Protein AF-A0A934HJM8-F1 (afdb_monomer)

Nearest PDB structures (foldseek):
  6byg-assembly1_A  TM=1.945E-01  e=1.025E-04  Xanthomonas citri pv. citri str. 306
  6byc-assembly1_A  TM=2.077E-01  e=4.624E-04  Xanthomonas citri pv. citri str. 306
  6byi-assembly1_A  TM=1.983E-01  e=4.624E-04  Xanthomonas citri pv. citri str. 306
  6byg-assembly1_B  TM=1.973E-01  e=1.010E-03  Xanthomonas citri pv. citri str. 306
  6bye-assembly1_B  TM=2.067E-01  e=1.579E-03  Xanthomonas citri pv. citri str. 306

Mean predicted aligned error: 6.82 Å

Structure (mmCIF, N/CA/C/O backbone):
data_AF-A0A934HJM8-F1
#
_entry.id   AF-A0A934HJM8-F1
#
loop_
_atom_site.group_PDB
_atom_site.id
_atom_site.type_symbol
_atom_site.label_atom_id
_atom_site.label_alt_id
_atom_site.label_comp_id
_atom_site.label_asym_id
_atom_site.label_entity_id
_atom_site.label_seq_id
_atom_site.pdbx_PDB_ins_code
_atom_site.Cartn_x
_atom_site.Cartn_y
_atom_site.Cartn_z
_atom_site.occupancy
_atom_site.B_iso_or_equiv
_atom_site.auth_seq_id
_atom_site.auth_comp_id
_atom_site.auth_asym_id
_atom_site.auth_atom_id
_atom_site.pdbx_PDB_model_num
ATOM 1 N N . ALA A 1 1 ? 8.184 0.302 -9.260 1.00 78.81 1 ALA A N 1
ATOM 2 C CA . ALA A 1 1 ? 9.213 -0.268 -8.363 1.00 78.81 1 ALA A CA 1
ATOM 3 C C . ALA A 1 1 ? 9.283 0.528 -7.061 1.00 78.81 1 ALA A C 1
ATOM 5 O O . ALA A 1 1 ? 8.906 1.694 -7.063 1.00 78.81 1 ALA A O 1
ATOM 6 N N . ILE A 1 2 ? 9.749 -0.084 -5.968 1.00 83.50 2 ILE A N 1
ATOM 7 C CA . ILE A 1 2 ? 10.024 0.593 -4.691 1.00 83.50 2 ILE A CA 1
ATOM 8 C C . ILE A 1 2 ? 11.526 0.497 -4.424 1.00 83.50 2 ILE A C 1
ATOM 10 O O . ILE A 1 2 ? 12.097 -0.587 -4.504 1.00 83.50 2 ILE A O 1
ATOM 14 N N . TYR A 1 3 ? 12.151 1.633 -4.125 1.00 87.38 3 TYR A N 1
ATOM 15 C CA . TYR A 1 3 ? 13.581 1.739 -3.848 1.00 87.38 3 TYR A CA 1
ATOM 16 C C . TYR A 1 3 ? 13.792 2.173 -2.400 1.00 87.38 3 TYR A C 1
ATOM 18 O O . TYR A 1 3 ? 13.214 3.167 -1.962 1.00 87.38 3 TYR A O 1
ATOM 26 N N . GLY A 1 4 ? 14.640 1.442 -1.681 1.00 85.06 4 GLY A N 1
ATOM 27 C CA . GLY A 1 4 ? 14.969 1.696 -0.281 1.00 85.06 4 GLY A CA 1
ATOM 28 C C . GLY A 1 4 ? 16.447 1.456 0.012 1.00 85.06 4 GLY A C 1
ATOM 29 O O . GLY A 1 4 ? 17.226 1.041 -0.851 1.00 85.06 4 GLY A O 1
ATOM 30 N N . LYS A 1 5 ? 16.845 1.755 1.242 1.00 86.31 5 LYS A N 1
ATOM 31 C CA . LYS A 1 5 ? 18.145 1.406 1.815 1.00 86.31 5 LYS A CA 1
ATOM 32 C C . LYS A 1 5 ? 18.157 -0.068 2.212 1.00 86.31 5 LYS A C 1
ATOM 34 O O . LYS A 1 5 ? 17.119 -0.696 2.354 1.00 86.31 5 LYS A O 1
ATOM 39 N N . LEU A 1 6 ? 19.349 -0.592 2.489 1.00 86.25 6 LEU A N 1
ATOM 40 C CA . LEU A 1 6 ? 19.520 -1.973 2.954 1.00 86.25 6 LEU A CA 1
ATOM 41 C C . LEU A 1 6 ? 18.760 -2.282 4.260 1.00 86.25 6 LEU A C 1
ATOM 43 O O . LEU A 1 6 ? 18.377 -3.421 4.484 1.00 86.25 6 LEU A O 1
ATOM 47 N N . ALA A 1 7 ? 18.565 -1.278 5.118 1.00 91.19 7 ALA A N 1
ATOM 48 C CA . ALA A 1 7 ? 17.829 -1.423 6.372 1.00 91.19 7 ALA A CA 1
ATOM 49 C C . ALA A 1 7 ? 16.302 -1.304 6.207 1.00 91.19 7 ALA A C 1
ATOM 51 O O . ALA A 1 7 ? 15.575 -1.535 7.170 1.00 91.19 7 ALA A O 1
ATOM 52 N N . ASP A 1 8 ? 15.819 -0.925 5.020 1.00 88.25 8 ASP A N 1
ATOM 53 C CA . ASP A 1 8 ? 14.394 -0.749 4.769 1.00 88.25 8 ASP A CA 1
ATOM 54 C C . ASP A 1 8 ? 13.776 -2.097 4.375 1.00 88.25 8 ASP A C 1
ATOM 56 O O . ASP A 1 8 ? 14.299 -2.811 3.518 1.00 88.25 8 ASP A O 1
ATOM 60 N N . ILE A 1 9 ? 12.635 -2.433 4.976 1.00 89.81 9 ILE A N 1
ATOM 61 C CA . ILE A 1 9 ? 11.859 -3.629 4.635 1.00 89.81 9 ILE A CA 1
ATOM 62 C C . ILE A 1 9 ? 10.570 -3.162 3.952 1.00 89.81 9 ILE A C 1
ATOM 64 O O . ILE A 1 9 ? 9.776 -2.464 4.589 1.00 89.81 9 ILE A O 1
ATOM 68 N N . PRO A 1 10 ? 10.334 -3.508 2.673 1.00 88.25 10 PRO A N 1
ATOM 69 C CA . PRO A 1 10 ? 9.105 -3.128 1.994 1.00 88.25 10 PRO A CA 1
ATOM 70 C C . PRO A 1 10 ? 7.932 -3.921 2.577 1.00 88.25 10 PRO A C 1
ATOM 72 O O . PRO A 1 10 ? 7.819 -5.129 2.377 1.00 88.25 10 PRO A O 1
ATOM 75 N N . LEU A 1 11 ? 7.054 -3.225 3.294 1.00 90.69 11 LEU A N 1
ATOM 76 C CA . LEU A 1 11 ? 5.835 -3.772 3.876 1.00 90.69 11 LEU A CA 1
ATOM 77 C C . LEU A 1 11 ? 4.632 -3.008 3.325 1.00 90.69 11 LEU A C 1
ATOM 79 O O . LEU A 1 11 ? 4.645 -1.780 3.259 1.00 90.69 11 LEU A O 1
ATOM 83 N N . PHE A 1 12 ? 3.587 -3.738 2.944 1.00 91.62 12 PHE A N 1
ATOM 84 C CA . PHE A 1 12 ? 2.381 -3.164 2.359 1.00 91.62 12 PHE A CA 1
ATOM 85 C C . PHE A 1 12 ? 1.161 -3.596 3.163 1.00 91.62 12 PHE A C 1
ATOM 87 O O . PHE A 1 12 ? 0.964 -4.785 3.418 1.00 91.62 12 PHE A O 1
ATOM 94 N N . ALA A 1 13 ? 0.323 -2.631 3.531 1.00 93.44 13 ALA A N 1
ATOM 95 C CA . ALA A 1 13 ? -0.995 -2.899 4.080 1.00 93.44 13 ALA A CA 1
ATOM 96 C C . ALA A 1 13 ? -2.001 -3.027 2.930 1.00 93.44 13 ALA A C 1
ATOM 98 O O . ALA A 1 13 ? -2.048 -2.181 2.035 1.00 93.44 13 ALA A O 1
ATOM 99 N N . LYS A 1 14 ? -2.815 -4.086 2.947 1.00 95.25 14 LYS A N 1
ATOM 100 C CA . LYS A 1 14 ? -3.944 -4.207 2.015 1.00 95.25 14 LYS A CA 1
ATOM 101 C C . LYS A 1 14 ? -4.975 -3.104 2.292 1.00 95.25 14 LYS A C 1
ATOM 103 O O . LYS A 1 14 ? -5.138 -2.693 3.441 1.00 95.25 14 LYS A O 1
ATOM 108 N N . ALA A 1 15 ? -5.724 -2.682 1.273 1.00 96.81 15 ALA A N 1
ATOM 109 C CA . ALA A 1 15 ? -6.926 -1.878 1.500 1.00 96.81 15 ALA A CA 1
ATOM 110 C C . ALA A 1 15 ? -7.857 -2.617 2.480 1.00 96.81 15 ALA A C 1
ATOM 112 O O . ALA A 1 15 ? -8.003 -3.840 2.394 1.00 96.81 15 ALA A O 1
ATOM 113 N N . GLY A 1 16 ? -8.428 -1.898 3.443 1.00 97.62 16 GLY A N 1
ATOM 114 C CA . GLY A 1 16 ? -9.207 -2.490 4.530 1.00 97.62 16 GLY A CA 1
ATOM 115 C C . GLY A 1 16 ? -8.392 -3.008 5.715 1.00 97.62 16 GLY A C 1
ATOM 116 O O . GLY A 1 16 ? -8.978 -3.418 6.709 1.00 97.62 16 GLY A O 1
ATOM 117 N N . ALA A 1 17 ? -7.057 -3.038 5.664 1.00 98.25 17 ALA A N 1
ATOM 118 C CA . ALA A 1 17 ? -6.268 -3.561 6.779 1.00 98.25 17 ALA A CA 1
ATOM 119 C C . ALA A 1 17 ? -6.595 -2.845 8.103 1.00 98.25 17 ALA A C 1
ATOM 121 O O . ALA A 1 17 ? -6.741 -1.626 8.151 1.00 98.25 17 ALA A O 1
ATOM 122 N N . ILE A 1 18 ? -6.678 -3.631 9.175 1.00 98.62 18 ILE A N 1
ATOM 123 C CA . ILE A 1 18 ? -6.751 -3.150 10.553 1.00 98.62 18 ILE A CA 1
ATOM 124 C C . ILE A 1 18 ? -5.543 -3.752 11.264 1.00 98.62 18 ILE A C 1
ATOM 126 O O . ILE A 1 18 ? -5.369 -4.971 11.240 1.00 98.62 18 ILE A O 1
ATOM 130 N N . VAL A 1 19 ? -4.696 -2.905 11.840 1.00 98.38 19 VAL A N 1
ATOM 131 C CA . VAL A 1 19 ? -3.448 -3.295 12.501 1.00 98.38 19 VAL A CA 1
ATOM 132 C C . VAL A 1 19 ? -3.419 -2.669 13.895 1.00 98.38 19 VAL A C 1
ATOM 134 O O . VAL A 1 19 ? -3.103 -1.485 14.024 1.00 98.38 19 VAL A O 1
ATOM 137 N N . PRO A 1 20 ? -3.773 -3.436 14.938 1.00 97.56 20 PRO A N 1
ATOM 138 C CA . PRO A 1 20 ? -3.600 -3.016 16.322 1.00 97.56 20 PRO A CA 1
ATOM 139 C C . PRO A 1 20 ? -2.125 -3.061 16.712 1.00 97.56 20 PRO A C 1
ATOM 141 O O . PRO A 1 20 ? -1.445 -4.055 16.460 1.00 97.56 20 PRO A O 1
ATOM 144 N N . LEU A 1 21 ? -1.644 -2.003 17.351 1.00 96.31 21 LEU A N 1
ATOM 145 C CA . LEU A 1 21 ? -0.312 -1.905 17.931 1.00 96.31 21 LEU A CA 1
ATOM 146 C C . LEU A 1 21 ? -0.436 -1.475 19.395 1.00 96.31 21 LEU A C 1
ATOM 148 O O . LEU A 1 21 ? -1.325 -0.705 19.748 1.00 96.31 21 LEU A O 1
ATOM 152 N N . GLY A 1 22 ? 0.461 -1.975 20.240 1.00 91.38 22 GLY A N 1
ATOM 153 C CA . GLY A 1 22 ? 0.648 -1.474 21.601 1.00 91.38 22 GLY A CA 1
ATOM 154 C C . GLY A 1 22 ? 1.861 -0.543 21.688 1.00 91.38 22 GLY A C 1
ATOM 155 O O . GLY A 1 22 ? 2.675 -0.495 20.755 1.00 91.38 22 GLY A O 1
ATOM 156 N N . PRO A 1 23 ? 2.033 0.171 22.812 1.00 85.88 23 PRO A N 1
ATOM 157 C CA . PRO A 1 23 ? 3.238 0.941 23.066 1.00 85.88 23 PRO A CA 1
ATOM 158 C C . PRO A 1 23 ? 4.468 0.031 23.060 1.00 85.88 23 PRO A C 1
ATOM 160 O O . PRO A 1 23 ? 4.414 -1.160 23.377 1.00 85.88 23 PRO A O 1
ATOM 163 N N . LYS A 1 24 ? 5.623 0.605 22.722 1.00 82.06 24 LYS A N 1
ATOM 164 C CA . LYS A 1 24 ? 6.885 -0.131 22.773 1.00 82.06 24 LYS A CA 1
ATOM 165 C C . LYS A 1 24 ? 7.226 -0.462 24.226 1.00 82.06 24 LYS A C 1
ATOM 167 O O . LYS A 1 24 ? 7.649 0.412 24.979 1.00 82.06 24 LYS A O 1
ATOM 172 N N . VAL A 1 25 ? 7.100 -1.731 24.590 1.00 81.00 25 VAL A N 1
ATOM 173 C CA . VAL A 1 25 ? 7.509 -2.235 25.903 1.00 81.00 25 VAL A CA 1
ATOM 174 C C . VAL A 1 25 ? 8.984 -2.641 25.911 1.00 81.00 25 VAL A C 1
ATOM 176 O O . VAL A 1 25 ? 9.588 -2.931 24.872 1.00 81.00 25 VAL A O 1
ATOM 179 N N . GLY A 1 26 ? 9.588 -2.616 27.100 1.00 77.00 26 GLY A N 1
ATOM 180 C CA . GLY A 1 26 ? 10.920 -3.173 27.327 1.0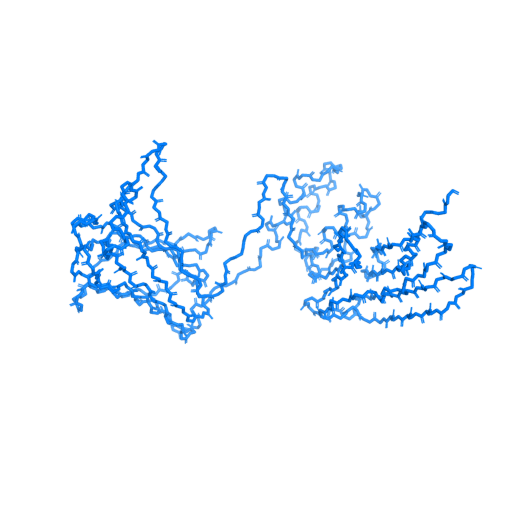0 77.00 26 GLY A CA 1
ATOM 181 C C . GLY A 1 26 ? 10.940 -4.700 27.198 1.00 77.00 26 GLY A C 1
ATOM 182 O O . GLY A 1 26 ? 9.920 -5.345 26.961 1.00 77.00 26 GLY A O 1
ATOM 183 N N . TRP A 1 27 ? 12.122 -5.293 27.368 1.00 75.00 27 TRP A N 1
ATOM 184 C CA . TRP A 1 27 ? 12.267 -6.749 27.333 1.00 75.00 27 TRP A CA 1
ATOM 185 C C . TRP A 1 27 ? 11.444 -7.417 28.447 1.00 75.00 27 TRP A C 1
ATOM 187 O O . TRP A 1 27 ? 11.519 -6.989 29.597 1.00 75.00 27 TRP A O 1
ATOM 197 N N . GLY A 1 28 ? 10.678 -8.458 28.101 1.00 68.38 28 GLY A N 1
ATOM 198 C CA . GLY A 1 28 ? 9.859 -9.226 29.049 1.00 68.38 28 GLY A CA 1
ATOM 199 C C . GLY A 1 28 ? 8.477 -8.639 29.363 1.00 68.38 28 GLY A C 1
ATOM 200 O O . GLY A 1 28 ? 7.794 -9.163 30.233 1.00 68.38 28 GLY A O 1
ATOM 201 N N . GLY A 1 29 ? 8.046 -7.571 28.682 1.00 78.38 29 GLY A N 1
ATOM 202 C CA . GLY A 1 29 ? 6.676 -7.072 28.812 1.00 78.38 29 GLY A CA 1
ATOM 203 C C . GLY A 1 29 ? 5.677 -8.002 28.121 1.00 78.38 29 GLY A C 1
ATOM 204 O O . GLY A 1 29 ? 5.586 -7.981 26.898 1.00 78.38 29 GLY A O 1
ATOM 205 N N . VAL A 1 30 ? 4.951 -8.799 28.904 1.00 81.06 30 VAL A N 1
ATOM 206 C CA . VAL A 1 30 ? 3.883 -9.710 28.436 1.00 81.06 30 VAL A CA 1
ATOM 207 C C . VAL A 1 30 ? 2.478 -9.218 28.787 1.00 81.06 30 VAL A C 1
ATOM 209 O O . VAL A 1 30 ? 1.495 -9.764 28.304 1.00 81.06 30 VAL A O 1
ATOM 212 N N . ASN A 1 31 ? 2.378 -8.161 29.598 1.00 89.38 31 ASN A N 1
ATOM 213 C CA . ASN A 1 31 ? 1.096 -7.591 29.996 1.00 89.38 31 ASN A CA 1
ATOM 214 C C . ASN A 1 31 ? 0.346 -7.018 28.791 1.00 89.38 31 ASN A C 1
ATOM 216 O O . ASN A 1 31 ? 0.928 -6.311 27.961 1.00 89.38 31 ASN A O 1
ATOM 220 N N . ASN A 1 32 ? -0.968 -7.236 28.771 1.00 93.88 32 ASN A N 1
ATOM 221 C CA . ASN A 1 32 ? -1.844 -6.598 27.800 1.00 93.88 32 ASN A CA 1
ATOM 222 C C . ASN A 1 32 ? -1.819 -5.069 27.980 1.00 93.88 32 ASN A C 1
ATOM 224 O O . ASN A 1 32 ? -1.859 -4.579 29.113 1.00 93.88 32 ASN A O 1
ATOM 228 N N . PRO A 1 33 ? -1.744 -4.296 26.886 1.00 93.50 33 PRO A N 1
ATOM 229 C CA . PRO A 1 33 ? -1.506 -2.865 26.968 1.00 93.50 33 PRO A CA 1
ATOM 230 C C . PRO A 1 33 ? -2.756 -2.093 27.415 1.00 93.50 33 PRO A C 1
ATOM 232 O O . PRO A 1 33 ? -3.885 -2.407 27.023 1.00 93.50 33 PRO A O 1
ATOM 235 N N . GLU A 1 34 ? -2.529 -1.049 28.216 1.00 94.69 34 GLU A N 1
ATOM 236 C CA . GLU A 1 34 ? -3.546 -0.057 28.606 1.00 94.69 34 GLU A CA 1
ATOM 237 C C . GLU A 1 34 ? -3.868 0.910 27.458 1.00 94.69 34 GLU A C 1
ATOM 239 O O . GLU A 1 34 ? -4.972 1.439 27.381 1.00 94.69 34 GLU A O 1
ATOM 244 N N . GLU A 1 35 ? -2.921 1.101 26.538 1.00 95.69 35 GLU A N 1
ATOM 245 C CA . GLU A 1 35 ? -3.045 1.977 25.375 1.00 95.69 35 GLU A CA 1
ATOM 246 C C . GLU A 1 35 ? -2.950 1.159 24.081 1.00 95.69 35 GLU A C 1
ATOM 248 O O . GLU A 1 35 ? -2.032 0.355 23.905 1.00 95.69 35 GLU A O 1
ATOM 253 N N . LEU A 1 36 ? -3.882 1.370 23.152 1.00 97.00 36 LEU A N 1
ATOM 254 C CA . LEU A 1 36 ? -3.917 0.678 21.863 1.00 97.00 36 LEU A CA 1
ATOM 255 C C . LEU A 1 36 ? -3.971 1.671 20.702 1.00 97.00 36 LEU A C 1
ATOM 257 O O . LEU A 1 36 ? -4.831 2.547 20.639 1.00 97.00 36 LEU A O 1
ATOM 261 N N . HIS A 1 37 ? -3.064 1.493 19.744 1.00 97.81 37 HIS A N 1
ATOM 262 C CA . HIS A 1 37 ? -2.966 2.271 18.511 1.00 97.81 37 HIS A CA 1
ATOM 263 C C . HIS A 1 37 ? -3.505 1.430 17.359 1.00 97.81 37 HIS A C 1
ATOM 265 O O . HIS A 1 37 ? -2.857 0.494 16.893 1.00 97.81 37 HIS A O 1
ATOM 271 N N . ILE A 1 38 ? -4.712 1.735 16.897 1.00 98.44 38 ILE A N 1
ATOM 272 C CA . ILE A 1 38 ? -5.382 0.977 15.842 1.00 98.44 38 ILE A CA 1
ATOM 273 C C . ILE A 1 38 ? -5.179 1.685 14.507 1.00 98.44 38 ILE A C 1
ATOM 275 O O . ILE A 1 38 ? -5.810 2.702 14.217 1.00 98.44 38 ILE A O 1
ATOM 279 N N . HIS A 1 39 ? -4.307 1.131 13.667 1.00 98.56 39 HIS A N 1
ATOM 280 C CA . HIS A 1 39 ? -4.120 1.605 12.300 1.00 98.56 39 HIS A CA 1
ATOM 281 C C . HIS A 1 39 ? -5.178 0.996 11.386 1.00 98.56 39 HIS A C 1
ATOM 283 O O . HIS A 1 39 ? -5.326 -0.222 11.305 1.00 98.56 39 HIS A O 1
ATOM 289 N N . VAL A 1 40 ? -5.903 1.854 10.684 1.00 98.38 40 VAL A N 1
ATOM 290 C CA . VAL A 1 40 ? -7.077 1.514 9.886 1.00 98.38 40 VAL A CA 1
ATOM 291 C C . VAL A 1 40 ? -6.857 2.042 8.469 1.00 98.38 40 VAL A C 1
ATOM 293 O O . VAL A 1 40 ? -6.657 3.238 8.276 1.00 98.38 40 VAL A O 1
ATOM 296 N N . PHE A 1 41 ? -6.848 1.164 7.467 1.00 97.88 41 PHE A N 1
ATOM 297 C CA . PHE A 1 41 ? -6.558 1.524 6.076 1.00 97.88 41 PHE A CA 1
ATOM 298 C C . PHE A 1 41 ? -7.843 1.530 5.242 1.00 97.88 41 PHE A C 1
ATOM 300 O O . PHE A 1 41 ? -8.494 0.497 5.065 1.00 97.88 41 PHE A O 1
ATOM 307 N N . ALA A 1 42 ? -8.202 2.692 4.693 1.00 96.56 42 ALA A N 1
ATOM 308 C CA . ALA A 1 42 ? -9.410 2.862 3.891 1.00 96.56 42 ALA A CA 1
ATOM 309 C C . ALA A 1 42 ? -9.420 2.009 2.602 1.00 96.56 42 ALA A C 1
ATOM 311 O O . ALA A 1 42 ? -8.386 1.538 2.122 1.00 96.56 42 ALA A O 1
ATOM 312 N N . GLY A 1 43 ? -10.606 1.844 2.005 1.00 96.44 43 GLY A N 1
ATOM 313 C CA . GLY A 1 43 ? -10.766 1.328 0.639 1.00 96.44 43 GLY A CA 1
ATOM 314 C C . GLY A 1 43 ? -11.388 -0.063 0.490 1.00 96.44 43 GLY A C 1
ATOM 315 O O . GLY A 1 43 ? -11.699 -0.440 -0.637 1.00 96.44 43 GLY A O 1
ATOM 316 N N . ALA A 1 44 ? -11.587 -0.816 1.574 1.00 98.06 44 ALA A N 1
ATOM 317 C CA . ALA A 1 44 ? -12.299 -2.097 1.551 1.00 98.06 44 ALA A CA 1
ATOM 318 C C . ALA A 1 44 ? -12.822 -2.478 2.943 1.00 98.06 44 ALA A C 1
ATOM 320 O O . ALA A 1 44 ? -12.337 -1.964 3.952 1.00 98.06 44 ALA A O 1
ATOM 321 N N . ASP A 1 45 ? -13.771 -3.406 2.990 1.00 98.69 45 ASP A N 1
ATOM 322 C CA . ASP A 1 45 ? -14.247 -4.003 4.238 1.00 98.69 45 ASP A CA 1
ATOM 323 C C . ASP A 1 45 ? -13.210 -4.978 4.797 1.00 98.69 45 ASP A C 1
ATOM 325 O O . ASP A 1 45 ? -12.490 -5.650 4.049 1.00 98.69 45 ASP A O 1
ATOM 329 N N . ASN A 1 46 ? -13.137 -5.083 6.122 1.00 98.44 46 ASN A N 1
ATOM 330 C CA . ASN A 1 46 ? -12.298 -6.075 6.784 1.00 98.44 46 ASN A CA 1
ATOM 331 C C . ASN A 1 46 ? -12.679 -6.219 8.258 1.00 98.44 46 ASN A C 1
ATOM 333 O O . ASN A 1 46 ? -13.208 -5.299 8.881 1.00 98.44 46 ASN A O 1
ATOM 337 N N . THR A 1 47 ? -12.305 -7.349 8.842 1.00 98.56 47 THR A N 1
ATOM 338 C CA . THR A 1 47 ? -12.411 -7.600 10.279 1.00 98.56 47 THR A CA 1
ATOM 339 C C . THR A 1 47 ? -11.070 -8.070 10.824 1.00 98.56 47 THR A C 1
ATOM 341 O O . THR A 1 47 ? -10.317 -8.754 10.129 1.00 98.56 47 THR A O 1
ATOM 344 N N . PHE A 1 48 ? -10.779 -7.732 12.074 1.00 98.69 48 PHE A N 1
ATOM 345 C CA . PHE A 1 48 ? -9.621 -8.206 12.821 1.00 98.69 48 PHE A CA 1
ATOM 346 C C . PHE A 1 48 ? -10.062 -8.580 14.235 1.00 98.69 48 PHE A C 1
ATOM 348 O O . PHE A 1 48 ? -10.704 -7.779 14.905 1.00 98.69 48 PHE A O 1
ATOM 355 N N . THR A 1 49 ? -9.699 -9.770 14.706 1.00 98.62 49 THR A N 1
ATOM 356 C CA . THR A 1 49 ? -9.950 -10.177 16.094 1.00 98.62 49 THR A CA 1
ATOM 357 C C . THR A 1 49 ? -8.659 -10.035 16.881 1.00 98.62 49 THR A C 1
ATOM 359 O O . THR A 1 49 ? -7.719 -10.799 16.666 1.00 98.62 49 THR A O 1
ATOM 362 N N . LEU A 1 50 ? -8.610 -9.053 17.780 1.00 98.19 50 LEU A N 1
ATOM 363 C CA . LEU A 1 50 ? -7.547 -8.941 18.769 1.00 98.19 50 LEU A CA 1
ATOM 364 C C . LEU A 1 50 ? -7.747 -10.042 19.804 1.00 98.19 50 LEU A C 1
ATOM 366 O O . LEU A 1 50 ? -8.812 -10.131 20.409 1.00 98.19 50 LEU A O 1
ATOM 370 N N . TYR A 1 51 ? -6.734 -10.884 19.950 1.00 97.69 51 TYR A N 1
ATOM 371 C CA . TYR A 1 51 ? -6.692 -11.993 20.887 1.00 97.69 51 TYR A CA 1
ATOM 372 C C . TYR A 1 51 ? -5.672 -11.673 21.973 1.00 97.69 51 TYR A C 1
ATOM 374 O O . TYR A 1 51 ? -4.560 -11.252 21.652 1.00 97.69 51 TYR A O 1
ATOM 382 N N . GLU A 1 52 ? -6.052 -11.877 23.228 1.00 97.06 52 GLU A N 1
ATOM 383 C CA . GLU A 1 52 ? -5.263 -11.486 24.393 1.00 97.06 52 GLU A CA 1
ATOM 384 C C . GLU A 1 52 ? -5.344 -12.584 25.457 1.00 97.06 52 GLU A C 1
ATOM 386 O O . GLU A 1 52 ? -6.435 -13.042 25.795 1.00 97.06 52 GLU A O 1
ATOM 391 N N . ASP A 1 53 ? -4.203 -13.017 25.984 1.00 96.38 53 ASP A N 1
ATOM 392 C CA . ASP A 1 53 ? -4.101 -13.953 27.106 1.00 96.38 53 ASP A CA 1
ATOM 393 C C . ASP A 1 53 ? -3.117 -13.413 28.157 1.00 96.38 53 ASP A C 1
ATOM 395 O O . ASP A 1 53 ? -2.816 -12.218 28.161 1.00 96.38 53 ASP A O 1
ATOM 399 N N . ASP A 1 54 ? -2.670 -14.244 29.098 1.00 94.38 54 ASP A N 1
ATOM 400 C CA . ASP A 1 54 ? -1.702 -13.825 30.120 1.00 94.38 54 ASP A CA 1
ATOM 401 C C . ASP A 1 54 ? -0.251 -13.751 29.607 1.00 94.38 54 ASP A C 1
ATOM 403 O O . ASP A 1 54 ? 0.622 -13.269 30.327 1.00 94.38 54 ASP A O 1
ATOM 407 N N . GLY A 1 55 ? 0.022 -14.226 28.386 1.00 91.69 55 GLY A N 1
ATOM 408 C CA . GLY A 1 55 ? 1.348 -14.242 27.772 1.00 91.69 55 GLY A CA 1
ATOM 409 C C . GLY A 1 55 ? 2.385 -15.152 28.447 1.00 91.69 55 GLY A C 1
ATOM 410 O O . GLY A 1 55 ? 3.530 -15.193 27.988 1.00 91.69 55 GLY A O 1
ATOM 411 N N . GLU A 1 56 ? 2.025 -15.890 29.502 1.00 91.06 56 GLU A N 1
ATOM 412 C CA . GLU A 1 56 ? 2.962 -16.667 30.330 1.00 91.06 56 GLU A CA 1
ATOM 413 C C . GLU A 1 56 ? 2.580 -18.143 30.462 1.00 91.06 56 GLU A C 1
ATOM 415 O O . GLU A 1 56 ? 3.448 -19.022 30.426 1.00 91.06 56 GLU A O 1
ATOM 420 N N . SER A 1 57 ? 1.294 -18.439 30.649 1.00 93.38 57 SER A N 1
ATOM 421 C CA . SER A 1 57 ? 0.822 -19.776 30.991 1.00 93.38 57 SER A CA 1
ATOM 422 C C . SER A 1 57 ? 0.344 -20.563 29.764 1.00 93.38 57 SER A C 1
ATOM 424 O O . SER A 1 57 ? 0.487 -20.165 28.609 1.00 93.38 57 SER A O 1
ATOM 426 N N . THR A 1 58 ? -0.227 -21.746 30.014 1.00 95.38 58 THR A N 1
ATOM 427 C CA . THR A 1 58 ? -0.928 -22.528 28.980 1.00 95.38 58 THR A CA 1
ATOM 428 C C . THR A 1 58 ? -2.446 -22.507 29.135 1.00 95.38 58 THR A C 1
ATOM 430 O O . THR A 1 58 ? -3.129 -23.242 28.424 1.00 95.38 58 THR A O 1
ATOM 433 N N . HIS A 1 59 ? -2.987 -21.664 30.023 1.00 96.06 59 HIS A N 1
ATOM 434 C CA . HIS A 1 59 ? -4.423 -21.611 30.315 1.00 96.06 59 HIS A CA 1
ATOM 435 C C . HIS A 1 59 ? -5.275 -21.190 29.113 1.00 96.06 59 HIS A C 1
ATOM 437 O O . HIS A 1 59 ? -6.462 -21.515 29.051 1.00 96.06 59 HIS A O 1
ATOM 443 N N . TYR A 1 60 ? -4.670 -20.547 28.111 1.00 94.50 60 TYR A N 1
ATOM 444 C CA . TYR A 1 60 ? -5.323 -20.275 26.834 1.00 94.50 60 TYR A CA 1
ATOM 445 C C . TYR A 1 60 ? -5.907 -21.539 26.177 1.00 94.50 60 TYR A C 1
ATOM 447 O O . TYR A 1 60 ? -6.922 -21.474 25.483 1.00 94.50 60 TYR A O 1
ATOM 455 N N . ARG A 1 61 ? -5.304 -22.712 26.424 1.00 94.62 61 ARG A N 1
ATOM 456 C CA . ARG A 1 61 ? -5.793 -24.011 25.929 1.00 94.62 61 ARG A CA 1
ATOM 457 C C . ARG A 1 61 ? -7.108 -24.431 26.573 1.00 94.62 61 ARG A C 1
ATOM 459 O O . ARG A 1 61 ? -7.880 -25.148 25.944 1.00 94.62 61 ARG A O 1
ATOM 466 N N . ASP A 1 62 ? -7.359 -23.944 27.780 1.00 95.38 62 ASP A N 1
ATOM 467 C CA . ASP A 1 62 ? -8.570 -24.189 28.558 1.00 95.38 62 ASP A CA 1
ATOM 468 C C . ASP A 1 62 ? -9.598 -23.055 28.390 1.00 95.38 62 ASP A C 1
ATOM 470 O O . ASP A 1 62 ? -10.605 -23.012 29.096 1.00 95.38 62 ASP A O 1
ATOM 474 N N . GLY A 1 63 ? -9.367 -22.136 27.444 1.00 94.19 63 GLY A N 1
ATOM 475 C CA . GLY A 1 63 ? -10.282 -21.042 27.126 1.00 94.19 63 GLY A CA 1
ATOM 476 C C . GLY A 1 63 ? -10.060 -19.753 27.918 1.00 94.19 63 GLY A C 1
ATOM 477 O O . GLY A 1 63 ? -10.892 -18.854 27.820 1.00 94.19 63 GLY A O 1
ATOM 478 N N . GLN A 1 64 ? -8.969 -19.634 28.686 1.00 96.88 64 GLN A N 1
ATOM 479 C CA . GLN A 1 64 ? -8.618 -18.383 29.370 1.00 96.88 64 GLN A CA 1
ATOM 480 C C . GLN A 1 64 ? -7.931 -17.425 28.397 1.00 96.88 64 GLN A C 1
ATOM 482 O O . GLN A 1 64 ? -6.707 -17.362 28.307 1.00 96.88 64 GLN A O 1
ATOM 487 N N . TYR A 1 65 ? -8.751 -16.721 27.629 1.00 97.44 65 TYR A N 1
ATOM 488 C CA . TYR A 1 65 ? -8.343 -15.637 26.748 1.00 97.44 65 TYR A CA 1
ATOM 489 C C . TYR A 1 65 ? -9.490 -14.643 26.582 1.00 97.44 65 TYR A C 1
ATOM 491 O O . TYR A 1 65 ? -10.657 -14.946 26.845 1.00 97.44 65 TYR A O 1
ATOM 499 N N . CYS A 1 66 ? -9.152 -13.457 26.102 1.00 97.94 66 CYS A N 1
ATOM 500 C CA . CYS A 1 66 ? -10.071 -12.395 25.755 1.00 97.94 66 CYS A CA 1
ATOM 501 C C . CYS A 1 66 ? -9.983 -12.104 24.253 1.00 97.94 66 CYS A C 1
ATOM 503 O O . CYS A 1 66 ? -8.913 -12.171 23.644 1.00 97.94 66 CYS A O 1
ATOM 505 N N . GLN A 1 67 ? -11.120 -11.788 23.641 1.00 98.44 67 GLN A N 1
ATOM 506 C CA . GLN A 1 67 ? -11.204 -11.390 22.244 1.00 98.44 67 GLN A CA 1
ATOM 507 C C . GLN A 1 67 ? -11.975 -10.087 22.086 1.00 98.44 67 GLN A C 1
ATOM 509 O O . GLN A 1 67 ? -13.100 -9.954 22.572 1.00 98.44 67 GLN A O 1
ATOM 514 N N . THR A 1 68 ? -11.400 -9.166 21.317 1.00 98.50 68 THR A N 1
ATOM 515 C CA . THR A 1 68 ? -12.044 -7.922 20.884 1.00 98.50 68 THR A CA 1
ATOM 516 C C . THR A 1 68 ? -12.090 -7.890 19.360 1.00 98.50 68 THR A C 1
ATOM 518 O O . THR A 1 68 ? -11.055 -7.960 18.697 1.00 98.50 68 THR A O 1
ATOM 521 N N . VAL A 1 69 ? -13.286 -7.795 18.776 1.00 98.81 69 VAL A N 1
ATOM 522 C CA . VAL A 1 69 ? -13.447 -7.733 17.315 1.00 98.81 69 VAL A CA 1
ATOM 523 C C . VAL A 1 69 ? -13.441 -6.281 16.853 1.00 98.81 69 VAL A C 1
ATOM 525 O O . VAL A 1 69 ? -14.304 -5.492 17.237 1.00 98.81 69 VAL A O 1
ATOM 528 N N . PHE A 1 70 ? -12.501 -5.955 15.975 1.00 98.81 70 PHE A N 1
ATOM 529 C CA . PHE A 1 70 ? -12.485 -4.731 15.192 1.00 98.81 70 PHE A CA 1
ATOM 530 C C . PHE A 1 70 ? -13.054 -4.996 13.802 1.00 98.81 70 PHE A C 1
ATOM 532 O O . PHE A 1 70 ? -12.701 -5.981 13.151 1.00 98.81 70 PHE A O 1
ATOM 539 N N . ALA A 1 71 ? -13.910 -4.106 13.318 1.00 98.81 71 ALA A N 1
ATOM 540 C CA . ALA A 1 71 ? -14.464 -4.195 11.974 1.00 98.81 71 ALA A CA 1
ATOM 541 C C . ALA A 1 71 ? -14.424 -2.834 11.291 1.00 98.81 71 ALA A C 1
ATOM 543 O O . ALA A 1 71 ? -14.668 -1.812 11.929 1.00 98.81 71 ALA A O 1
ATOM 544 N N . GLN A 1 72 ? -14.133 -2.843 9.994 1.00 98.44 72 GLN A N 1
ATOM 545 C CA . GLN A 1 72 ? -14.259 -1.702 9.104 1.00 98.44 72 GLN A CA 1
ATOM 546 C C . GLN A 1 72 ? -15.247 -2.046 7.989 1.00 98.44 72 GLN A C 1
ATOM 548 O O . GLN A 1 72 ? -15.105 -3.086 7.346 1.00 98.44 72 GLN A O 1
ATOM 553 N N . THR A 1 73 ? -16.167 -1.124 7.713 1.00 98.69 73 THR A N 1
ATOM 554 C CA . THR A 1 73 ? -16.987 -1.102 6.496 1.00 98.69 73 THR A CA 1
ATOM 555 C C . THR A 1 73 ? -16.666 0.152 5.685 1.00 98.69 73 THR A C 1
ATOM 557 O O . THR A 1 73 ? -16.615 1.261 6.225 1.00 98.69 73 THR A O 1
ATOM 560 N N . TRP A 1 74 ? -16.439 -0.013 4.386 1.00 98.31 74 TRP A N 1
ATOM 561 C CA . TRP A 1 74 ? -16.075 1.039 3.448 1.00 98.31 74 TRP A CA 1
ATOM 562 C C . TRP A 1 74 ? -17.169 1.257 2.400 1.00 98.31 74 TRP A C 1
ATOM 564 O O . TRP A 1 74 ? -17.477 0.384 1.596 1.00 98.31 74 TRP A O 1
ATOM 574 N N . LEU A 1 75 ? -17.705 2.477 2.353 1.00 98.00 75 LEU A N 1
ATOM 575 C CA . LEU A 1 75 ? -18.811 2.863 1.467 1.00 98.00 75 LEU A CA 1
ATOM 576 C C . LEU A 1 75 ? -18.401 3.935 0.437 1.00 98.00 75 LEU A C 1
ATOM 578 O O . LEU A 1 75 ? -19.250 4.555 -0.198 1.00 98.00 75 LEU A O 1
ATOM 582 N N . GLY A 1 76 ? -17.100 4.195 0.274 1.00 96.94 76 GLY A N 1
ATOM 583 C CA . GLY A 1 76 ? -16.574 5.228 -0.626 1.00 96.94 76 GLY A CA 1
ATOM 584 C C . GLY A 1 76 ? -16.499 6.603 0.033 1.00 96.94 76 GLY A C 1
ATOM 585 O O . GLY A 1 76 ? -15.415 7.086 0.327 1.00 96.94 76 GLY A O 1
ATOM 586 N N . ASN A 1 77 ? -17.634 7.242 0.319 1.00 97.94 77 ASN A N 1
ATOM 587 C CA . ASN A 1 77 ? -17.669 8.545 1.010 1.00 97.94 77 ASN A CA 1
ATOM 588 C C . ASN A 1 77 ? -17.768 8.436 2.542 1.00 97.94 77 ASN A C 1
ATOM 590 O O . ASN A 1 77 ? -17.877 9.447 3.239 1.00 97.94 77 ASN A O 1
ATOM 594 N N . ARG A 1 78 ? -17.769 7.208 3.062 1.00 98.44 78 ARG A N 1
ATOM 595 C CA . ARG A 1 78 ? -17.996 6.900 4.470 1.00 98.44 78 ARG A CA 1
ATOM 596 C C . ARG A 1 78 ? -17.222 5.650 4.869 1.00 98.44 78 ARG A C 1
ATOM 598 O O . ARG A 1 78 ? -17.223 4.658 4.142 1.00 98.44 78 ARG A O 1
ATOM 605 N N . LEU A 1 79 ? -16.586 5.720 6.030 1.00 98.69 79 LEU A N 1
ATOM 606 C CA . LEU A 1 79 ? -15.905 4.626 6.703 1.00 98.69 79 LEU A CA 1
ATOM 607 C C . LEU A 1 79 ? -16.555 4.448 8.070 1.00 98.69 79 LEU A C 1
ATOM 609 O O . LEU A 1 79 ? -16.642 5.396 8.852 1.00 98.69 79 LEU A O 1
ATOM 613 N N . GLU A 1 80 ? -17.015 3.238 8.350 1.00 98.75 80 GLU A N 1
ATOM 614 C CA . GLU A 1 80 ? -17.497 2.847 9.670 1.00 98.75 80 GLU A CA 1
ATOM 615 C C . GLU A 1 80 ? -16.480 1.906 10.297 1.00 98.75 80 GLU A C 1
ATOM 617 O O . GLU A 1 80 ? -16.163 0.870 9.719 1.00 98.75 80 GLU A O 1
ATOM 622 N N . PHE A 1 81 ? -15.978 2.260 11.472 1.00 98.81 81 PHE A N 1
ATOM 623 C CA . PHE A 1 81 ? -15.137 1.403 12.288 1.00 98.81 81 PHE A CA 1
ATOM 624 C C . PHE A 1 81 ? -15.860 1.068 13.589 1.00 98.81 81 PHE A C 1
ATOM 626 O O . PHE A 1 81 ? -16.447 1.943 14.229 1.00 98.81 81 PHE A O 1
ATOM 633 N N . THR A 1 82 ? -15.782 -0.186 14.018 1.00 98.81 82 THR A N 1
ATOM 634 C CA . THR A 1 82 ? -16.311 -0.613 15.314 1.00 98.81 82 THR A CA 1
ATOM 635 C C . THR A 1 82 ? -15.288 -1.421 16.085 1.00 98.81 82 THR A C 1
ATOM 637 O O . THR A 1 82 ? -14.649 -2.296 15.504 1.00 98.81 82 THR A O 1
ATOM 640 N N . ALA A 1 83 ? -15.220 -1.198 17.396 1.00 98.62 83 ALA A N 1
ATOM 641 C CA . ALA A 1 83 ? -14.670 -2.161 18.342 1.00 98.62 83 ALA A CA 1
ATOM 642 C C . ALA A 1 83 ? -15.828 -2.758 19.140 1.00 98.62 83 ALA A C 1
ATOM 644 O O . ALA A 1 83 ? -16.543 -2.031 19.831 1.00 98.62 83 ALA A O 1
ATOM 645 N N . ALA A 1 84 ? -16.058 -4.060 19.008 1.00 98.56 84 ALA A N 1
ATOM 646 C CA . ALA A 1 84 ? -17.063 -4.753 19.804 1.00 98.56 84 ALA A CA 1
ATOM 647 C C . ALA A 1 84 ? -16.642 -4.796 21.286 1.00 98.56 84 ALA A C 1
ATOM 649 O O . ALA A 1 84 ? -15.442 -4.773 21.563 1.00 98.56 84 ALA A O 1
ATOM 650 N N . PRO A 1 85 ? -17.594 -4.901 22.233 1.00 98.19 85 PRO A N 1
ATOM 651 C CA . PRO A 1 85 ? -17.264 -5.239 23.611 1.00 98.19 85 PRO A CA 1
ATOM 652 C C . PRO A 1 85 ? -16.383 -6.498 23.674 1.00 98.19 85 PRO A C 1
ATOM 654 O O . PRO A 1 85 ? -16.675 -7.459 22.950 1.00 98.19 85 PRO A O 1
ATOM 657 N N . PRO A 1 86 ? -15.337 -6.515 24.516 1.00 97.75 86 PRO A N 1
ATOM 658 C CA . PRO A 1 86 ? -14.524 -7.704 24.725 1.00 97.75 86 PRO A CA 1
ATOM 659 C C . PRO A 1 86 ? -15.362 -8.910 25.174 1.00 97.75 86 PRO A C 1
ATOM 661 O O . PRO A 1 86 ? -16.364 -8.776 25.879 1.00 97.75 86 PRO A O 1
ATOM 664 N N . THR A 1 87 ? -14.946 -10.105 24.765 1.00 98.12 87 THR A N 1
ATOM 665 C CA . THR A 1 87 ? -15.593 -11.383 25.103 1.00 98.12 87 THR A CA 1
ATOM 666 C C . THR A 1 87 ? -14.559 -12.392 25.596 1.00 98.12 87 THR A C 1
ATOM 668 O O . THR A 1 87 ? -13.393 -12.299 25.224 1.00 98.12 87 THR A O 1
ATOM 671 N N . GLY A 1 88 ? -14.971 -13.363 26.415 1.00 97.19 88 GLY A N 1
ATOM 672 C CA . GLY A 1 88 ? -14.053 -14.300 27.075 1.00 97.19 88 GLY A CA 1
ATOM 673 C C . GLY A 1 88 ? -13.693 -13.846 28.490 1.00 97.19 88 GLY A C 1
ATOM 674 O O . GLY A 1 88 ? -14.530 -13.253 29.175 1.00 97.19 88 GLY A O 1
ATOM 675 N N . ASP A 1 89 ? -12.474 -14.140 28.942 1.00 96.88 89 ASP A N 1
ATOM 676 C CA . ASP A 1 89 ? -12.010 -13.765 30.280 1.00 96.88 89 ASP A CA 1
ATOM 677 C C . ASP A 1 89 ? -11.457 -12.334 30.305 1.00 96.88 89 ASP A C 1
ATOM 679 O O . ASP A 1 89 ? -10.283 -12.071 30.040 1.00 96.88 89 ASP A O 1
ATOM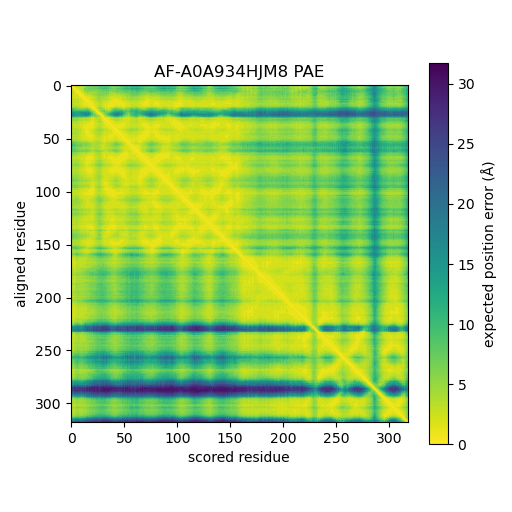 683 N N . THR A 1 90 ? -12.324 -11.382 30.641 1.00 96.19 90 THR A N 1
ATOM 684 C CA . THR A 1 90 ? -11.974 -9.959 30.680 1.00 96.19 90 THR A CA 1
ATOM 685 C C . THR A 1 90 ? -11.058 -9.572 31.843 1.00 96.19 90 THR A C 1
ATOM 687 O O . THR A 1 90 ? -10.614 -8.431 31.882 1.00 96.19 90 THR A O 1
ATOM 690 N N . HIS A 1 91 ? -10.753 -10.470 32.790 1.00 95.19 91 HIS A N 1
ATOM 691 C CA . HIS A 1 91 ? -9.767 -10.180 33.843 1.00 95.19 91 HIS A CA 1
ATOM 692 C C . HIS A 1 91 ? -8.331 -10.143 33.307 1.00 95.19 91 HIS A C 1
ATOM 694 O O . HIS A 1 91 ? -7.446 -9.616 33.976 1.00 95.19 91 HIS A O 1
ATOM 700 N N . LEU A 1 92 ? -8.105 -10.685 32.106 1.00 95.06 92 LEU A N 1
ATOM 701 C CA . LEU A 1 92 ? -6.804 -10.695 31.435 1.00 95.06 92 LEU A CA 1
ATOM 702 C C . LEU A 1 92 ? -6.447 -9.335 30.821 1.00 95.06 92 LEU A C 1
ATOM 704 O O . LEU A 1 92 ? -5.288 -9.095 30.489 1.00 95.06 92 LEU A O 1
ATOM 708 N N . ILE A 1 93 ? -7.425 -8.441 30.659 1.00 96.25 93 ILE A N 1
ATOM 709 C CA . ILE A 1 93 ? -7.243 -7.133 30.026 1.00 96.25 93 ILE A CA 1
ATOM 710 C C . ILE A 1 93 ? -7.387 -5.995 31.047 1.00 96.25 93 ILE A C 1
ATOM 712 O O . ILE A 1 93 ? -8.076 -6.162 32.057 1.00 96.25 93 ILE A O 1
ATOM 716 N N . PRO A 1 94 ? -6.777 -4.820 30.805 1.00 96.12 94 PRO A N 1
ATOM 717 C CA . PRO A 1 94 ? -6.983 -3.648 31.648 1.00 96.12 94 PRO A CA 1
ATOM 718 C C . PRO A 1 94 ? -8.464 -3.278 31.783 1.00 96.12 94 PRO A C 1
ATOM 720 O O . PRO A 1 94 ? -9.239 -3.387 30.832 1.00 96.12 94 PRO A O 1
ATOM 723 N N . ALA A 1 95 ? -8.851 -2.808 32.973 1.00 96.12 95 ALA A N 1
ATOM 724 C CA . ALA A 1 95 ? -10.237 -2.448 33.281 1.00 96.12 95 ALA A CA 1
ATOM 725 C C . ALA A 1 95 ? -10.773 -1.304 32.397 1.00 96.12 95 ALA A C 1
ATOM 727 O O . ALA A 1 95 ? -11.973 -1.247 32.112 1.00 96.12 95 ALA A O 1
ATOM 728 N N . GLU A 1 96 ? -9.875 -0.418 31.968 1.00 96.25 96 GLU A N 1
ATOM 729 C CA . GLU A 1 96 ? -10.109 0.686 31.045 1.00 96.25 96 GLU A CA 1
ATOM 730 C C . GLU A 1 96 ? -8.917 0.780 30.084 1.00 96.25 96 GLU A C 1
ATOM 732 O O . GLU A 1 96 ? -7.777 0.530 30.483 1.00 96.25 96 GLU A O 1
ATOM 737 N N . ARG A 1 97 ? -9.190 1.102 28.819 1.00 95.25 97 ARG A N 1
ATOM 738 C CA . ARG A 1 97 ? -8.187 1.282 27.770 1.00 95.25 97 ARG A CA 1
ATOM 739 C C . ARG A 1 97 ? -8.320 2.617 27.072 1.00 95.25 97 ARG A C 1
ATOM 741 O O . ARG A 1 97 ? -9.421 2.967 26.641 1.00 95.25 97 ARG A O 1
ATOM 748 N N . ASP A 1 98 ? -7.175 3.242 26.831 1.00 97.00 98 ASP A N 1
ATOM 749 C CA . ASP A 1 98 ? -7.048 4.391 25.945 1.00 97.00 98 ASP A CA 1
ATOM 750 C C . ASP A 1 98 ? -6.854 3.916 24.498 1.00 97.00 98 ASP A C 1
ATOM 752 O O . ASP A 1 98 ? -5.915 3.180 24.178 1.00 97.00 98 ASP A O 1
ATOM 756 N N . LEU A 1 99 ? -7.768 4.305 23.612 1.00 97.69 99 LEU A N 1
ATOM 757 C CA . LEU A 1 99 ? -7.769 3.893 22.215 1.00 97.69 99 LEU A CA 1
ATOM 758 C C . LEU A 1 99 ? -7.472 5.081 21.295 1.00 97.69 99 LEU A C 1
ATOM 760 O O . LEU A 1 99 ? -8.202 6.074 21.267 1.00 97.69 99 LEU A O 1
ATOM 764 N N . HIS A 1 100 ? -6.452 4.916 20.457 1.00 98.12 100 HIS A N 1
ATOM 765 C CA . HIS A 1 100 ? -6.075 5.858 19.406 1.00 98.12 100 HIS A CA 1
ATOM 766 C C . HIS A 1 100 ? -6.320 5.213 18.047 1.00 98.12 100 HIS A C 1
ATOM 768 O O . HIS A 1 100 ? -5.823 4.120 17.778 1.00 98.12 100 HIS A O 1
ATOM 774 N N . LEU A 1 101 ? -7.081 5.864 17.170 1.00 98.38 101 LEU A N 1
ATOM 775 C CA . LEU A 1 101 ? -7.297 5.395 15.802 1.00 98.38 101 LEU A CA 1
ATOM 776 C C . LEU A 1 101 ? -6.479 6.233 14.827 1.00 98.38 101 LEU A C 1
ATOM 778 O O . LEU A 1 101 ? -6.557 7.458 14.831 1.00 98.38 101 LEU A O 1
ATOM 782 N N . TYR A 1 102 ? -5.773 5.556 13.929 1.00 98.56 102 TYR A N 1
ATOM 783 C CA . TYR A 1 102 ? -4.992 6.150 12.849 1.00 98.56 102 TYR A CA 1
ATOM 784 C C . TYR A 1 102 ? -5.610 5.713 11.524 1.00 98.56 102 TYR A C 1
ATOM 786 O O . TYR A 1 102 ? -5.365 4.599 11.063 1.00 98.56 102 TYR A O 1
ATOM 794 N N . ILE A 1 103 ? -6.440 6.563 10.924 1.00 98.44 103 ILE A N 1
ATOM 795 C CA . ILE A 1 103 ? -7.184 6.250 9.701 1.00 98.44 103 ILE A CA 1
ATOM 796 C C . ILE A 1 103 ? -6.399 6.783 8.495 1.00 98.44 103 ILE A C 1
ATOM 798 O O . ILE A 1 103 ? -6.296 7.991 8.292 1.00 98.44 103 ILE A O 1
ATOM 802 N N . HIS A 1 104 ? -5.832 5.877 7.701 1.00 97.88 104 HIS A N 1
ATOM 803 C CA . HIS A 1 104 ? -4.919 6.173 6.590 1.00 97.88 104 HIS A CA 1
ATOM 804 C C . HIS A 1 104 ? -5.659 6.340 5.262 1.00 97.88 104 HIS A C 1
ATOM 806 O O . HIS A 1 104 ? -6.592 5.589 4.960 1.00 97.88 104 HIS A O 1
ATOM 812 N N . GLY A 1 105 ? -5.179 7.264 4.423 1.00 94.88 105 GLY A N 1
ATOM 813 C CA . GLY A 1 105 ? -5.641 7.412 3.037 1.00 94.88 105 GLY A CA 1
ATOM 814 C C . GLY A 1 105 ? -7.020 8.060 2.914 1.00 94.88 105 GLY A C 1
ATOM 815 O O . GLY A 1 105 ? -7.776 7.754 1.988 1.00 94.88 105 GLY A O 1
ATOM 816 N N . VAL A 1 106 ? -7.364 8.942 3.852 1.00 97.38 106 VAL A N 1
ATOM 817 C CA . VAL A 1 106 ? -8.640 9.671 3.901 1.00 97.38 106 VAL A CA 1
ATOM 818 C C . VAL A 1 106 ? -8.411 11.180 3.874 1.00 97.38 106 VAL A C 1
ATOM 820 O O . VAL A 1 106 ? -7.333 11.667 4.201 1.00 97.38 106 VAL A O 1
ATOM 823 N N . LYS A 1 107 ? -9.418 11.945 3.453 1.00 96.88 107 LYS A N 1
ATOM 824 C CA . LYS A 1 107 ? -9.320 13.407 3.336 1.00 96.88 107 LYS A CA 1
ATOM 825 C C . LYS A 1 107 ? -9.220 14.097 4.699 1.00 96.88 107 LYS A C 1
ATOM 827 O O . LYS A 1 107 ? -9.961 13.776 5.622 1.00 96.88 107 LYS A O 1
ATOM 832 N N . ALA A 1 108 ? -8.414 15.158 4.765 1.00 96.62 108 ALA A N 1
ATOM 833 C CA . ALA A 1 108 ? -8.316 16.039 5.935 1.00 96.62 108 ALA A CA 1
ATOM 834 C C . ALA A 1 108 ? -9.647 16.707 6.322 1.00 96.62 108 ALA A C 1
ATOM 836 O O . ALA A 1 108 ? -9.880 17.003 7.487 1.00 96.62 108 ALA A O 1
ATOM 837 N N . SER A 1 109 ? -10.523 16.953 5.342 1.00 95.81 109 SER A N 1
ATOM 838 C CA . SER A 1 109 ? -11.829 17.596 5.533 1.00 95.81 109 SER A CA 1
ATOM 839 C C . SER A 1 109 ? -12.931 16.639 6.000 1.00 95.81 109 SER A C 1
ATOM 841 O O . SER A 1 109 ? -14.104 17.014 5.996 1.00 95.81 109 SER A O 1
ATOM 843 N N . ALA A 1 110 ? -12.585 15.395 6.327 1.00 97.44 110 ALA A N 1
ATOM 844 C CA . ALA A 1 110 ? -13.543 14.416 6.802 1.00 97.44 110 ALA A CA 1
ATOM 845 C C . ALA A 1 110 ? -14.147 14.822 8.153 1.00 97.44 110 ALA A C 1
ATOM 847 O O . ALA A 1 110 ? -13.496 15.435 8.997 1.00 97.44 110 ALA A O 1
ATOM 848 N N . GLN A 1 111 ? -15.409 14.460 8.353 1.00 97.81 111 GLN A N 1
ATOM 849 C CA . GLN A 1 111 ? -16.151 14.705 9.582 1.00 97.81 111 GLN A CA 1
ATOM 850 C C . GLN A 1 111 ? -16.238 13.422 10.404 1.00 97.81 111 GLN A C 1
ATOM 852 O O . GLN A 1 111 ? -16.422 12.336 9.853 1.00 97.81 111 GLN A O 1
ATOM 857 N N . LEU A 1 112 ? -16.138 13.563 11.726 1.00 98.38 112 LEU A N 1
ATOM 858 C CA . LEU A 1 112 ? -16.155 12.457 12.677 1.00 98.38 112 LEU A CA 1
ATOM 859 C C . LEU A 1 112 ? -17.473 12.415 13.462 1.00 98.38 112 LEU A C 1
ATOM 861 O O . LEU A 1 112 ? -17.960 13.428 13.965 1.00 98.38 112 LEU A O 1
ATOM 865 N N . SER A 1 113 ? -18.010 11.212 13.641 1.00 98.31 113 SER A N 1
ATOM 866 C CA . SER A 1 113 ? -18.969 10.891 14.695 1.00 98.31 113 SER A CA 1
ATOM 867 C C . SER A 1 113 ? -18.455 9.702 15.498 1.00 98.31 113 SER A C 1
ATOM 869 O O . SER A 1 113 ? -18.124 8.671 14.921 1.00 98.31 113 SER A O 1
ATOM 871 N N . ALA A 1 114 ? -18.428 9.835 16.822 1.00 98.38 114 ALA A N 1
ATOM 872 C CA . ALA A 1 114 ? -17.977 8.799 17.742 1.00 98.38 114 ALA A CA 1
ATOM 873 C C . ALA A 1 114 ? -19.068 8.494 18.773 1.00 98.38 114 ALA A C 1
ATOM 875 O O . ALA A 1 114 ? -19.708 9.410 19.299 1.00 98.38 114 ALA A O 1
ATOM 876 N N . ALA A 1 115 ? -19.285 7.217 19.071 1.00 98.56 115 ALA A N 1
ATOM 877 C CA . ALA A 1 115 ? -20.210 6.777 20.105 1.00 98.56 115 ALA A CA 1
ATOM 878 C C . ALA A 1 115 ? -19.662 5.565 20.858 1.00 98.56 115 ALA A C 1
ATOM 880 O O . ALA A 1 115 ? -19.117 4.644 20.254 1.00 98.56 115 ALA A O 1
ATOM 881 N N . VAL A 1 116 ? -19.867 5.548 22.173 1.00 98.19 116 VAL A N 1
ATOM 882 C CA . VAL A 1 116 ? -19.580 4.401 23.039 1.00 98.19 116 VAL A CA 1
ATOM 883 C C . VAL A 1 116 ? -20.901 3.902 23.602 1.00 98.19 116 VAL A C 1
ATOM 885 O O . VAL A 1 116 ? -21.682 4.684 24.148 1.00 98.19 116 VAL A O 1
ATOM 888 N N . ASN A 1 117 ? -21.193 2.613 23.422 1.00 97.06 117 ASN A N 1
ATOM 889 C CA . ASN A 1 117 ? -22.467 1.994 23.816 1.00 97.06 117 ASN A CA 1
ATOM 890 C C . ASN A 1 117 ? -23.698 2.753 23.273 1.00 97.06 117 ASN A C 1
ATOM 892 O O . ASN A 1 117 ? -24.698 2.934 23.965 1.00 97.06 117 ASN A O 1
ATOM 896 N N . GLY A 1 118 ? -23.597 3.267 22.041 1.00 95.56 118 GLY A N 1
ATOM 897 C CA . GLY A 1 118 ? -24.644 4.055 21.380 1.00 95.56 118 GLY A CA 1
ATOM 898 C C . GLY A 1 118 ? -24.783 5.505 21.867 1.00 95.56 118 GLY A C 1
ATOM 899 O O . GLY A 1 118 ? -25.536 6.277 21.274 1.00 95.56 118 GLY A O 1
ATOM 900 N N . LYS A 1 119 ? -24.047 5.923 22.905 1.00 97.62 119 LYS A N 1
ATOM 901 C CA . LYS A 1 119 ? -24.025 7.312 23.377 1.00 97.62 119 LYS A CA 1
ATOM 902 C C . LYS A 1 119 ? -22.902 8.078 22.687 1.00 97.62 119 LYS A C 1
ATOM 904 O O . LYS A 1 119 ? -21.742 7.684 22.764 1.00 97.62 119 LYS A O 1
ATOM 909 N N . LYS A 1 120 ? -23.243 9.198 22.045 1.00 97.88 120 LYS A N 1
ATOM 910 C CA . LYS A 1 120 ? -22.263 10.073 21.390 1.00 97.88 120 LYS A CA 1
ATOM 911 C C . LYS A 1 120 ? -21.226 10.583 22.397 1.00 97.88 120 LYS A C 1
ATOM 913 O O . LYS A 1 120 ? -21.598 11.045 23.477 1.00 97.88 120 LYS A O 1
ATOM 918 N N . ILE A 1 121 ? -19.957 10.531 22.010 1.00 97.81 121 ILE A N 1
ATOM 919 C CA . ILE A 1 121 ? -18.827 11.064 22.775 1.00 97.81 121 ILE A CA 1
ATOM 920 C C . ILE A 1 121 ? -18.123 12.170 21.984 1.00 97.81 121 ILE A C 1
ATOM 922 O O . ILE A 1 121 ? -18.251 12.253 20.759 1.00 97.81 121 ILE A O 1
ATOM 926 N N . ALA A 1 122 ? -17.403 13.034 22.695 1.00 96.38 122 ALA A N 1
ATOM 927 C CA . ALA A 1 122 ? -16.381 13.873 22.083 1.00 96.38 122 ALA A CA 1
ATOM 928 C C . ALA A 1 122 ? -15.088 13.055 21.968 1.00 96.38 122 ALA A C 1
ATOM 930 O O . ALA A 1 122 ? -14.807 12.241 22.844 1.00 96.38 122 ALA A O 1
ATOM 931 N N . ALA A 1 123 ? -14.341 13.268 20.892 1.00 96.75 123 ALA A N 1
ATOM 932 C CA . ALA A 1 123 ? -13.013 12.708 20.686 1.00 96.75 123 ALA A CA 1
ATOM 933 C C . ALA A 1 123 ? -12.134 13.797 20.071 1.00 96.75 123 ALA A C 1
ATOM 935 O O . ALA A 1 123 ? -12.630 14.631 19.303 1.00 96.75 123 ALA A O 1
ATOM 936 N N . ASP A 1 124 ? -10.853 13.786 20.412 1.00 97.69 124 AS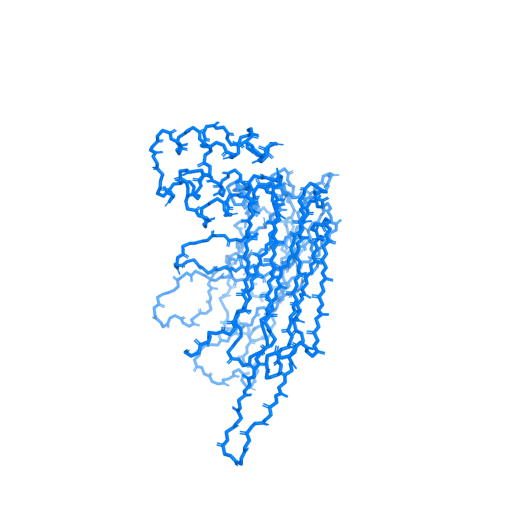P A N 1
ATOM 937 C CA . ASP A 1 124 ? -9.884 14.709 19.841 1.00 97.69 124 ASP A CA 1
ATOM 938 C C . ASP A 1 124 ? -9.484 14.230 18.447 1.00 97.69 124 ASP A C 1
ATOM 940 O O . ASP A 1 124 ? -9.402 13.028 18.185 1.00 97.69 124 ASP A O 1
ATOM 944 N N . THR A 1 125 ? -9.246 15.172 17.534 1.00 98.25 125 THR A N 1
ATOM 945 C CA . THR A 1 125 ? -8.877 14.855 16.151 1.00 98.25 125 THR A CA 1
ATOM 946 C C . THR A 1 125 ? -7.688 15.671 15.684 1.00 98.25 125 THR A C 1
ATOM 948 O O . THR A 1 125 ? -7.638 16.882 15.905 1.00 98.25 125 THR A O 1
ATOM 951 N N . PHE A 1 126 ? -6.785 15.031 14.952 1.00 98.12 126 PHE A N 1
ATOM 952 C CA . PHE A 1 126 ? -5.647 15.670 14.303 1.00 98.12 126 PHE A CA 1
ATOM 953 C C . PHE A 1 126 ? -5.424 15.052 12.920 1.00 98.12 126 PHE A C 1
ATOM 955 O O . PHE A 1 126 ? -5.619 13.854 12.740 1.00 98.12 126 PHE A O 1
ATOM 962 N N . TYR A 1 127 ? -5.016 15.851 11.934 1.00 98.19 127 TYR A N 1
ATOM 963 C CA . TYR A 1 127 ? -4.682 15.340 10.606 1.00 98.19 127 TYR A CA 1
ATOM 964 C C . TYR A 1 127 ? -3.199 15.540 10.310 1.00 98.19 127 TYR A C 1
ATOM 966 O O . TYR A 1 127 ? -2.723 16.674 10.220 1.00 98.19 127 TYR A O 1
ATOM 974 N N . ASP A 1 128 ? -2.486 14.437 10.099 1.00 97.44 128 ASP A N 1
ATOM 975 C CA . ASP A 1 128 ? -1.103 14.455 9.644 1.00 97.44 128 ASP A CA 1
ATOM 976 C C . ASP A 1 128 ? -1.051 14.450 8.110 1.00 97.44 128 ASP A C 1
ATOM 978 O O . ASP A 1 128 ? -1.306 13.444 7.448 1.00 97.44 128 ASP A O 1
ATOM 982 N N . SER A 1 129 ? -0.687 15.596 7.532 1.00 93.75 129 SER A N 1
ATOM 983 C CA . SER A 1 129 ? -0.554 15.758 6.080 1.00 93.75 129 SER A CA 1
ATOM 984 C C . SER A 1 129 ? 0.681 15.085 5.468 1.00 93.75 129 SER A C 1
ATOM 986 O O . SER A 1 129 ? 0.724 14.888 4.251 1.00 93.75 129 SER A O 1
ATOM 988 N N . GLU A 1 130 ? 1.696 14.738 6.262 1.00 91.44 130 GLU A N 1
ATOM 989 C CA . GLU A 1 130 ? 2.889 14.040 5.775 1.00 91.44 130 GLU A CA 1
ATOM 990 C C . GLU A 1 130 ? 2.575 12.562 5.527 1.00 91.44 130 GLU A C 1
ATOM 992 O O . GLU A 1 130 ? 2.920 12.013 4.473 1.00 91.44 130 GLU A O 1
ATOM 997 N N . THR A 1 131 ? 1.856 11.933 6.455 1.00 92.00 131 THR A N 1
ATOM 998 C CA . THR A 1 131 ? 1.452 10.522 6.363 1.00 92.00 131 THR A CA 1
ATOM 999 C C . THR A 1 131 ? 0.052 10.310 5.787 1.00 92.00 131 THR A C 1
ATOM 1001 O O . THR A 1 131 ? -0.264 9.189 5.413 1.00 92.00 131 THR A O 1
ATOM 1004 N N . GLU A 1 132 ? -0.736 11.378 5.612 1.00 94.56 132 GLU A N 1
ATOM 1005 C CA . GLU A 1 132 ? -2.134 11.330 5.143 1.00 94.56 132 GLU A CA 1
ATOM 1006 C C . GLU A 1 132 ? -3.030 10.521 6.095 1.00 94.56 132 GLU A C 1
ATOM 1008 O O . GLU A 1 132 ? -3.838 9.684 5.678 1.00 94.56 132 GLU A O 1
ATOM 1013 N N . THR A 1 133 ? -2.856 10.788 7.392 1.00 97.62 133 THR A N 1
ATOM 1014 C CA . THR A 1 133 ? -3.506 10.056 8.481 1.00 97.62 133 THR A CA 1
ATOM 1015 C C . THR A 1 133 ? -4.453 10.966 9.252 1.00 97.62 133 THR A C 1
ATOM 1017 O O . THR A 1 133 ? -4.040 11.991 9.797 1.00 97.62 133 THR A O 1
ATOM 1020 N N . PHE A 1 134 ? -5.720 10.566 9.346 1.00 98.56 134 PHE A N 1
ATOM 1021 C CA . PHE A 1 134 ? -6.695 11.161 10.254 1.00 98.56 134 PHE A CA 1
ATOM 1022 C C . PHE A 1 134 ? -6.627 10.433 11.597 1.00 98.56 134 PHE A C 1
ATOM 1024 O O . PHE A 1 134 ? -6.936 9.245 11.684 1.00 98.56 134 PHE A O 1
ATOM 1031 N N . ILE A 1 135 ? -6.195 11.139 12.632 1.00 98.69 135 ILE A N 1
ATOM 1032 C CA . ILE A 1 135 ? -5.950 10.597 13.966 1.00 98.69 135 ILE A CA 1
ATOM 1033 C C . ILE A 1 135 ? -7.120 10.974 14.869 1.00 98.69 135 ILE A C 1
ATOM 1035 O O . ILE A 1 135 ? -7.530 12.135 14.898 1.00 98.69 135 ILE A O 1
ATOM 1039 N N . VAL A 1 136 ? -7.648 9.989 15.592 1.00 98.56 136 VAL A N 1
ATOM 1040 C CA . VAL A 1 136 ? -8.693 10.155 16.607 1.00 98.56 136 VAL A CA 1
ATOM 1041 C C . VAL A 1 136 ? -8.160 9.641 17.939 1.00 98.56 136 VAL A C 1
ATOM 1043 O O . VAL A 1 136 ? -7.702 8.502 18.009 1.00 98.56 136 VAL A O 1
ATOM 1046 N N . SER A 1 137 ? -8.236 10.458 18.982 1.00 97.50 137 SER A N 1
ATOM 1047 C CA . SER A 1 137 ? -7.701 10.158 20.315 1.00 97.50 137 SER A CA 1
ATOM 1048 C C . SER A 1 137 ? -8.674 10.568 21.425 1.00 97.50 137 SER A C 1
ATOM 1050 O O . SER A 1 137 ? -9.723 11.165 21.164 1.00 97.50 137 SER A O 1
ATOM 1052 N N . GLY A 1 138 ? -8.330 10.247 22.677 1.00 94.00 138 GLY A N 1
ATOM 1053 C CA . GLY A 1 138 ? -9.149 10.585 23.847 1.00 94.00 138 GLY A CA 1
ATOM 1054 C C . GLY A 1 138 ? -10.359 9.663 24.025 1.00 94.00 138 GLY A C 1
ATOM 1055 O O . GLY A 1 138 ? -11.388 10.085 24.555 1.00 94.00 138 GLY A O 1
ATOM 1056 N N . ILE A 1 139 ? -10.265 8.416 23.554 1.00 97.44 139 ILE A N 1
ATOM 1057 C CA . ILE A 1 139 ? -11.338 7.425 23.646 1.00 97.44 139 ILE A CA 1
ATOM 1058 C C . ILE A 1 139 ? -10.999 6.442 24.763 1.00 97.44 139 ILE A C 1
ATOM 1060 O O . ILE A 1 139 ? -10.092 5.634 24.614 1.00 97.44 139 ILE A O 1
ATOM 1064 N N . GLN A 1 140 ? -11.788 6.461 25.836 1.00 96.88 140 GLN A N 1
ATOM 1065 C CA . GLN A 1 140 ? -11.675 5.490 26.923 1.00 96.88 140 GLN A CA 1
ATOM 1066 C C . GLN A 1 140 ? -12.721 4.382 26.786 1.00 96.88 140 GLN A C 1
ATOM 1068 O O . GLN A 1 140 ? -13.921 4.656 26.656 1.00 96.88 140 GLN A O 1
ATOM 1073 N N . LEU A 1 141 ? -12.278 3.124 26.823 1.00 96.69 141 LEU A N 1
ATOM 1074 C CA . LEU A 1 141 ? -13.132 1.941 26.721 1.00 96.69 141 LEU A CA 1
ATOM 1075 C C . LEU A 1 141 ? -12.944 1.018 27.920 1.00 96.69 141 LEU A C 1
ATOM 1077 O O . LEU A 1 141 ? -11.863 0.490 28.148 1.00 96.69 141 LEU A O 1
ATOM 1081 N N . GLY A 1 142 ? -14.031 0.769 28.649 1.00 96.69 142 GLY A N 1
ATOM 1082 C CA . GLY A 1 142 ? -14.074 -0.283 29.660 1.00 96.69 142 GLY A CA 1
ATOM 1083 C C . GLY A 1 142 ? -14.300 -1.672 29.056 1.00 96.69 142 GLY A C 1
ATOM 1084 O O . GLY A 1 142 ? -14.723 -1.811 27.909 1.00 96.69 142 GLY A O 1
ATOM 1085 N N . ILE A 1 143 ? -14.128 -2.709 29.874 1.00 96.69 143 ILE A N 1
ATOM 1086 C CA . ILE A 1 143 ? -14.239 -4.133 29.487 1.00 96.69 143 ILE A CA 1
ATOM 1087 C C . ILE A 1 143 ? -15.620 -4.600 28.985 1.00 96.69 143 ILE A C 1
ATOM 1089 O O . ILE A 1 143 ? -15.770 -5.739 28.561 1.00 96.69 143 ILE A O 1
ATOM 1093 N N . THR A 1 144 ? -16.642 -3.743 29.031 1.00 97.00 144 THR A N 1
ATOM 1094 C CA . THR A 1 144 ? -17.989 -4.014 28.483 1.00 97.00 144 THR A CA 1
ATOM 1095 C C . THR A 1 144 ? -18.389 -3.026 27.388 1.00 97.00 144 THR A C 1
ATOM 1097 O O . THR A 1 144 ? -19.501 -3.091 26.862 1.00 97.00 144 THR A O 1
ATOM 1100 N N . SER A 1 145 ? -17.503 -2.089 27.048 1.00 97.19 145 SER A N 1
ATOM 1101 C CA . SER A 1 145 ? -17.801 -0.996 26.133 1.00 97.19 145 SER A CA 1
ATOM 1102 C C . SER A 1 145 ? -17.567 -1.396 24.683 1.00 97.19 145 SER A C 1
ATOM 1104 O O . SER A 1 145 ? -16.524 -1.937 24.335 1.00 97.19 145 SER A O 1
ATOM 1106 N N . GLY A 1 146 ? -18.524 -1.061 23.823 1.00 97.81 146 GLY A N 1
ATOM 1107 C CA . GLY A 1 146 ? -18.364 -1.081 22.374 1.00 97.81 146 GLY A CA 1
ATOM 1108 C C . GLY A 1 146 ? -18.184 0.332 21.825 1.00 97.81 146 GLY A C 1
ATOM 1109 O O . GLY A 1 146 ? -18.874 1.260 22.255 1.00 97.81 146 GLY A O 1
ATOM 1110 N N . LEU A 1 147 ? -17.294 0.488 20.849 1.00 98.69 147 LEU A N 1
ATOM 1111 C CA . LEU A 1 147 ? -17.020 1.738 20.143 1.00 98.69 147 LEU A CA 1
ATOM 1112 C C . LEU A 1 147 ? -17.591 1.704 18.726 1.00 98.69 147 LEU A C 1
ATOM 1114 O O . LEU A 1 147 ? -17.463 0.710 18.013 1.00 98.69 147 LEU A O 1
ATOM 1118 N N . GLN A 1 148 ? -18.136 2.837 18.296 1.00 98.81 148 GLN A N 1
ATOM 1119 C CA . GLN A 1 148 ? -18.527 3.115 16.920 1.00 98.81 148 GLN A CA 1
ATOM 1120 C C . GLN A 1 148 ? -17.897 4.438 16.484 1.00 98.81 148 GLN A C 1
ATOM 1122 O O . GLN A 1 148 ? -18.130 5.481 17.096 1.00 98.81 148 GLN A O 1
ATOM 1127 N N . ILE A 1 149 ? -17.117 4.390 15.412 1.00 98.69 149 ILE A N 1
ATOM 1128 C CA . ILE A 1 149 ? -16.495 5.534 14.755 1.00 98.69 149 ILE A CA 1
ATOM 1129 C C . ILE A 1 149 ? -17.030 5.597 13.331 1.00 98.69 149 ILE A C 1
ATOM 1131 O O . ILE A 1 149 ? -16.989 4.618 12.592 1.00 98.69 149 ILE A O 1
ATOM 1135 N N . VAL A 1 150 ? -17.530 6.759 12.934 1.00 98.69 150 VAL A N 1
ATOM 1136 C CA . VAL A 1 150 ? -17.966 7.025 11.566 1.00 98.69 150 VAL A CA 1
ATOM 1137 C C . VAL A 1 150 ? -17.202 8.233 11.063 1.00 98.69 150 VAL A C 1
ATOM 1139 O O . VAL A 1 150 ? -17.372 9.337 11.583 1.00 98.69 150 VAL A O 1
ATOM 1142 N N . LEU A 1 151 ? -16.389 8.017 10.036 1.00 98.44 151 LEU A N 1
ATOM 1143 C CA . LEU A 1 151 ? -15.719 9.071 9.293 1.00 98.44 151 LEU A CA 1
ATOM 1144 C C . LEU A 1 151 ? -16.429 9.240 7.948 1.00 98.44 151 LEU A C 1
ATOM 1146 O O . LEU A 1 151 ? -16.701 8.253 7.265 1.00 98.44 151 LEU A O 1
ATOM 1150 N N . TYR A 1 152 ? -16.777 10.465 7.564 1.00 98.19 152 TYR A N 1
ATOM 1151 C CA . TYR A 1 152 ? -17.536 10.708 6.336 1.00 98.19 152 TYR A CA 1
ATOM 1152 C C . TYR A 1 152 ? -17.198 12.046 5.683 1.00 98.19 152 TYR A C 1
ATOM 1154 O O . TYR A 1 152 ? -16.707 12.976 6.323 1.00 98.19 152 TYR A O 1
ATOM 1162 N N . SER A 1 153 ? -17.482 12.148 4.389 1.00 97.06 153 SER A N 1
ATOM 1163 C CA . SER A 1 153 ? -17.380 13.384 3.614 1.00 97.06 153 SER A CA 1
ATOM 1164 C C . SER A 1 153 ? -18.502 13.491 2.583 1.00 97.06 153 SER A C 1
ATOM 1166 O O . SER A 1 153 ? -19.140 12.504 2.227 1.00 97.06 153 SER A O 1
ATOM 1168 N N . GLU A 1 154 ? -18.736 14.700 2.067 1.00 94.81 154 GLU A N 1
ATOM 1169 C CA . GLU A 1 154 ? -19.753 14.941 1.028 1.00 94.81 154 GLU A CA 1
ATOM 1170 C C . GLU A 1 154 ? -19.437 14.231 -0.303 1.00 94.81 154 GLU A C 1
ATOM 1172 O O . GLU A 1 154 ? -20.335 13.909 -1.074 1.00 94.81 154 GLU A O 1
ATOM 1177 N N . SER A 1 155 ? -18.155 13.965 -0.567 1.00 94.62 155 SER A N 1
ATOM 1178 C CA . SER A 1 155 ? -17.642 13.256 -1.751 1.00 94.62 155 SER A CA 1
ATOM 1179 C C . SER A 1 155 ? -16.825 12.025 -1.340 1.00 94.62 155 SER A C 1
ATOM 1181 O O . SER A 1 155 ? -16.761 11.730 -0.149 1.00 94.62 155 SER A O 1
ATOM 1183 N N . ASP A 1 156 ? -16.188 11.321 -2.294 1.00 95.38 156 ASP A N 1
ATOM 1184 C CA . ASP A 1 156 ? -15.274 10.192 -2.009 1.00 95.38 156 ASP A CA 1
ATOM 1185 C C . ASP A 1 156 ? -14.330 10.557 -0.852 1.00 95.38 156 ASP A C 1
ATOM 1187 O O . ASP A 1 156 ? -13.671 11.597 -0.897 1.00 95.38 156 ASP A O 1
ATOM 1191 N N . LEU A 1 157 ? -14.313 9.744 0.200 1.00 97.19 157 LEU A N 1
ATOM 1192 C CA . LEU A 1 157 ? -13.551 10.007 1.420 1.00 97.19 157 LEU A CA 1
ATOM 1193 C C . LEU A 1 157 ? -12.074 9.697 1.214 1.00 97.19 157 LEU A C 1
ATOM 1195 O O . LEU A 1 157 ? -11.219 10.258 1.902 1.00 97.19 157 LEU A O 1
ATOM 1199 N N . ARG A 1 158 ? -11.770 8.829 0.248 1.00 95.69 158 ARG A N 1
ATOM 1200 C CA . ARG A 1 158 ? -10.410 8.439 -0.082 1.00 95.69 158 ARG A CA 1
ATOM 1201 C C . ARG A 1 158 ? -9.601 9.652 -0.524 1.00 95.69 158 ARG A C 1
ATOM 1203 O O . ARG A 1 158 ? -10.030 10.463 -1.350 1.00 95.69 158 ARG A O 1
ATOM 1210 N N . PHE A 1 159 ? -8.397 9.737 0.010 1.00 93.88 159 PHE A N 1
ATOM 1211 C CA . PHE A 1 159 ? -7.382 10.678 -0.417 1.00 93.88 159 PHE A CA 1
ATOM 1212 C C . PHE A 1 159 ? -6.184 9.904 -0.949 1.00 93.88 159 PHE A C 1
ATOM 1214 O O . PHE A 1 159 ? -5.752 8.913 -0.366 1.00 93.88 159 PHE A O 1
ATOM 1221 N N . HIS A 1 160 ? -5.666 10.353 -2.084 1.00 86.69 160 HIS A N 1
ATOM 1222 C CA . HIS A 1 160 ? -4.437 9.841 -2.657 1.00 86.69 160 HIS A CA 1
ATOM 1223 C C . HIS A 1 160 ? -3.698 10.997 -3.319 1.00 86.69 160 HIS A C 1
ATOM 1225 O O . HIS A 1 160 ? -4.301 11.786 -4.051 1.00 86.69 160 HIS A O 1
ATOM 1231 N N . ARG A 1 161 ? -2.386 11.065 -3.102 1.00 88.88 161 ARG A N 1
ATOM 1232 C CA . ARG A 1 161 ? -1.479 11.896 -3.893 1.00 88.88 161 ARG A CA 1
ATOM 1233 C C . ARG A 1 161 ? -0.317 11.062 -4.413 1.00 88.88 161 ARG A C 1
ATOM 1235 O O . ARG A 1 161 ? 0.121 10.103 -3.779 1.00 88.88 161 ARG A O 1
ATOM 1242 N N . SER A 1 162 ? 0.224 11.480 -5.551 1.00 89.69 162 SER A N 1
ATOM 1243 C CA . SER A 1 162 ? 1.482 10.935 -6.050 1.00 89.69 162 SER A CA 1
ATOM 1244 C C . SER A 1 162 ? 2.627 11.353 -5.130 1.00 89.69 162 SER A C 1
ATOM 1246 O O . SER A 1 162 ? 2.822 12.543 -4.902 1.00 89.69 162 SER A O 1
ATOM 1248 N N . ARG A 1 163 ? 3.406 10.375 -4.652 1.00 90.62 163 ARG A N 1
ATOM 1249 C CA . ARG A 1 163 ? 4.638 10.603 -3.874 1.00 90.62 163 ARG A CA 1
ATOM 1250 C C . ARG A 1 163 ? 5.905 10.620 -4.733 1.00 90.62 163 ARG A C 1
ATOM 1252 O O . ARG A 1 163 ? 7.020 10.574 -4.214 1.00 90.62 163 ARG A O 1
ATOM 1259 N N . LYS A 1 164 ? 5.759 10.647 -6.067 1.00 93.19 164 LYS A N 1
ATOM 1260 C CA . LYS A 1 164 ? 6.899 10.568 -6.995 1.00 93.19 164 LYS A CA 1
ATOM 1261 C C . LYS A 1 164 ? 7.922 11.661 -6.725 1.00 93.19 164 LYS A C 1
ATOM 1263 O O . LYS A 1 164 ? 9.116 11.381 -6.744 1.00 93.19 164 LYS A O 1
ATOM 1268 N N . ARG A 1 165 ? 7.478 12.891 -6.456 1.00 94.12 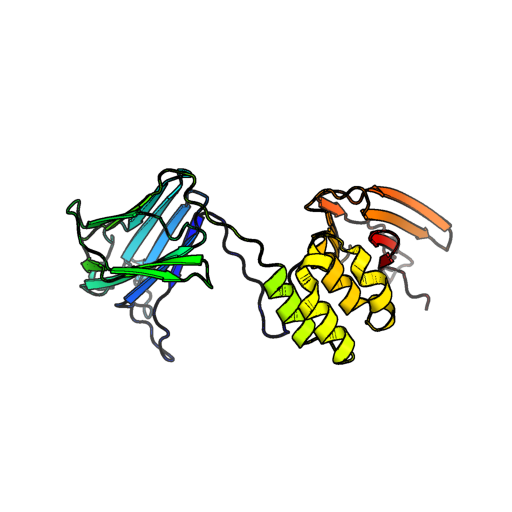165 ARG A N 1
ATOM 1269 C CA . ARG A 1 165 ? 8.381 14.021 -6.213 1.00 94.12 165 ARG A CA 1
ATOM 1270 C C . ARG A 1 165 ? 9.245 13.776 -4.976 1.00 94.12 165 ARG A C 1
ATOM 1272 O O . ARG A 1 165 ? 10.464 13.908 -5.048 1.00 94.12 165 ARG A O 1
ATOM 1279 N N . GLU A 1 166 ? 8.634 13.382 -3.867 1.00 92.94 166 GLU A N 1
ATOM 1280 C CA . GLU A 1 166 ? 9.308 13.067 -2.609 1.00 92.94 166 GLU A CA 1
ATOM 1281 C C . GLU A 1 166 ? 10.271 11.889 -2.783 1.00 92.94 166 GLU A C 1
ATOM 1283 O O . GLU A 1 166 ? 11.430 11.972 -2.369 1.00 92.94 166 GLU A O 1
ATOM 1288 N N . THR A 1 167 ? 9.831 10.824 -3.462 1.00 93.69 167 THR A N 1
ATOM 1289 C CA . THR A 1 167 ? 10.661 9.654 -3.773 1.00 93.69 167 THR A CA 1
ATOM 1290 C C . THR A 1 167 ? 11.875 10.035 -4.621 1.00 93.69 167 THR A C 1
ATOM 1292 O O . THR A 1 167 ? 12.997 9.669 -4.273 1.00 93.69 167 THR A O 1
ATOM 1295 N N . LEU A 1 168 ? 11.690 10.813 -5.690 1.00 95.31 168 LEU A N 1
ATOM 1296 C CA . LEU A 1 168 ? 12.777 11.252 -6.569 1.00 95.31 168 LEU A CA 1
ATOM 1297 C C . LEU A 1 168 ? 13.766 12.162 -5.833 1.00 95.31 168 LEU A C 1
ATOM 1299 O O . LEU A 1 168 ? 14.975 11.959 -5.943 1.00 95.31 168 LEU A O 1
ATOM 1303 N N . LEU A 1 169 ? 13.284 13.115 -5.026 1.00 95.19 169 LEU A N 1
ATOM 1304 C CA . LEU A 1 169 ? 14.149 13.947 -4.180 1.00 95.19 169 LEU A CA 1
ATOM 1305 C C . LEU A 1 169 ? 14.957 13.100 -3.199 1.00 95.19 169 LEU A C 1
ATOM 1307 O O . LEU A 1 169 ? 16.158 13.327 -3.034 1.00 95.19 169 LEU A O 1
ATOM 1311 N N . HIS A 1 170 ? 14.319 12.122 -2.556 1.00 93.00 170 HIS A N 1
ATOM 1312 C CA . HIS A 1 170 ? 14.994 11.206 -1.646 1.00 93.00 170 HIS A CA 1
ATOM 1313 C C . HIS A 1 170 ? 16.081 10.408 -2.375 1.00 93.00 170 HIS A C 1
ATOM 1315 O O . HIS A 1 170 ? 17.221 10.392 -1.918 1.00 93.00 170 HIS A O 1
ATOM 1321 N N . MET A 1 171 ? 15.783 9.830 -3.541 1.00 93.62 171 MET A N 1
ATOM 1322 C CA . MET A 1 171 ? 16.756 9.090 -4.354 1.00 93.62 171 MET A CA 1
ATOM 1323 C C . MET A 1 171 ? 17.942 9.961 -4.778 1.00 93.62 171 MET A C 1
ATOM 1325 O O . MET A 1 171 ? 19.093 9.580 -4.557 1.00 93.62 171 MET A O 1
ATOM 1329 N N . LEU A 1 172 ? 17.682 11.160 -5.311 1.00 94.69 172 LEU A N 1
ATOM 1330 C CA . LEU A 1 172 ? 18.724 12.087 -5.762 1.00 94.69 172 LEU A CA 1
ATOM 1331 C C . LEU A 1 172 ? 19.709 12.450 -4.641 1.00 94.69 172 LEU A C 1
ATOM 1333 O O . LEU A 1 172 ? 20.894 12.625 -4.922 1.00 94.69 172 LEU A O 1
ATOM 1337 N N . ARG A 1 173 ? 19.271 12.508 -3.373 1.00 93.06 173 ARG A N 1
ATOM 1338 C CA . ARG A 1 173 ? 20.163 12.750 -2.219 1.00 93.06 173 ARG A CA 1
ATOM 1339 C C . ARG A 1 173 ? 21.229 11.663 -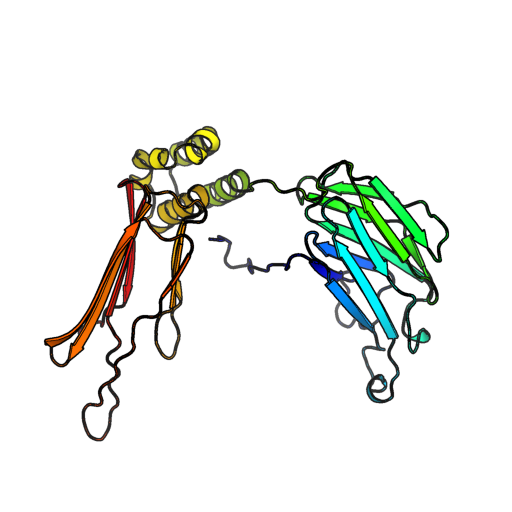2.050 1.00 93.06 173 ARG A C 1
ATOM 1341 O O . ARG A 1 173 ? 22.334 11.984 -1.621 1.00 93.06 173 ARG A O 1
ATOM 1348 N N . PHE A 1 174 ? 20.927 10.414 -2.406 1.00 91.12 174 PHE A N 1
ATOM 1349 C CA . PHE A 1 174 ? 21.857 9.280 -2.295 1.00 91.12 174 PHE A CA 1
ATOM 1350 C C . PHE A 1 174 ? 22.619 8.988 -3.589 1.00 91.12 174 PHE A C 1
ATOM 1352 O O . PHE A 1 174 ? 23.573 8.206 -3.588 1.00 91.12 174 PHE A O 1
ATOM 1359 N N . PHE A 1 175 ? 22.231 9.608 -4.702 1.00 93.19 175 PHE A N 1
ATOM 1360 C CA . PHE A 1 175 ? 22.902 9.401 -5.975 1.00 93.19 175 PHE A CA 1
ATOM 1361 C C . PHE A 1 175 ? 24.283 10.063 -5.979 1.00 93.19 175 PHE A C 1
ATOM 1363 O O . PHE A 1 175 ? 24.440 11.257 -5.717 1.00 93.19 175 PHE A O 1
ATOM 1370 N N . LYS A 1 176 ? 25.301 9.272 -6.328 1.00 92.50 176 LYS A N 1
ATOM 1371 C CA . LYS A 1 176 ? 26.660 9.749 -6.593 1.00 92.50 176 LYS A CA 1
ATOM 1372 C C . LYS A 1 176 ? 26.691 10.466 -7.946 1.00 92.50 176 LYS A C 1
ATOM 1374 O O . LYS A 1 176 ? 26.981 9.838 -8.956 1.00 92.50 176 LYS A O 1
ATOM 1379 N N . LEU A 1 177 ? 26.349 11.753 -7.951 1.00 93.44 177 LEU A N 1
ATOM 1380 C CA . LEU A 1 177 ? 26.351 12.634 -9.124 1.00 93.44 177 LEU A CA 1
ATOM 1381 C C . LEU A 1 177 ? 27.101 13.930 -8.818 1.00 93.44 177 LEU A C 1
ATOM 1383 O O . LEU A 1 177 ? 27.227 14.331 -7.659 1.00 93.44 177 LEU A O 1
ATOM 1387 N N . HIS A 1 178 ? 27.549 14.624 -9.865 1.00 93.50 178 HIS A N 1
ATOM 1388 C CA . HIS A 1 178 ? 28.066 15.981 -9.719 1.00 93.50 178 HIS A CA 1
ATOM 1389 C C . HIS A 1 178 ? 27.002 16.891 -9.078 1.00 93.50 178 HIS A C 1
ATOM 1391 O O . HIS A 1 178 ? 25.837 16.875 -9.486 1.00 93.50 178 HIS A O 1
ATOM 1397 N N . ASN A 1 179 ? 27.400 17.721 -8.106 1.00 93.19 179 ASN A N 1
ATOM 1398 C CA . ASN A 1 179 ? 26.473 18.553 -7.325 1.00 93.19 179 ASN A CA 1
ATOM 1399 C C . ASN A 1 179 ? 25.569 19.425 -8.211 1.00 93.19 179 ASN A C 1
ATOM 1401 O O . ASN A 1 179 ? 24.371 19.518 -7.957 1.00 93.19 179 ASN A O 1
ATOM 1405 N N . GLY A 1 180 ? 26.118 20.017 -9.277 1.00 93.75 180 GLY A N 1
ATOM 1406 C CA . GLY A 1 180 ? 25.342 20.832 -10.216 1.00 93.75 180 GLY A CA 1
ATOM 1407 C C . GLY A 1 180 ? 24.266 20.042 -10.970 1.00 93.75 180 GLY A C 1
ATOM 1408 O O . GLY A 1 180 ? 23.163 20.547 -11.147 1.00 93.75 180 GLY A O 1
ATOM 1409 N N . VAL A 1 181 ? 24.555 18.791 -11.351 1.00 93.25 181 VAL A N 1
ATOM 1410 C CA . VAL A 1 181 ? 23.588 17.911 -12.031 1.00 93.25 181 VAL A CA 1
ATOM 1411 C C . VAL A 1 181 ? 22.471 17.523 -11.070 1.00 93.25 181 VAL A C 1
ATOM 1413 O O . VAL A 1 181 ? 21.299 17.697 -11.387 1.00 93.25 181 VAL A O 1
ATOM 1416 N N . ARG A 1 182 ? 22.828 17.071 -9.861 1.00 95.25 182 ARG A N 1
ATOM 1417 C CA . ARG A 1 182 ? 21.851 16.701 -8.830 1.00 95.25 182 ARG A CA 1
ATOM 1418 C C . ARG A 1 182 ? 20.922 17.866 -8.481 1.00 95.25 182 ARG A C 1
ATOM 1420 O O . ARG A 1 182 ? 19.714 17.674 -8.410 1.00 95.25 182 ARG A O 1
ATOM 1427 N N . ASN A 1 183 ? 21.477 19.060 -8.270 1.00 94.81 183 ASN A N 1
ATOM 1428 C CA . ASN A 1 183 ? 20.693 20.236 -7.891 1.00 94.81 183 ASN A CA 1
ATOM 1429 C C . ASN A 1 183 ? 19.765 20.691 -9.022 1.00 94.81 183 ASN A C 1
ATOM 1431 O O . ASN A 1 183 ? 18.630 21.069 -8.750 1.00 94.81 183 ASN A O 1
ATOM 1435 N N . ARG A 1 184 ? 20.224 20.621 -10.278 1.00 95.12 184 ARG A N 1
ATOM 1436 C CA . ARG A 1 184 ? 19.394 20.940 -11.443 1.00 95.12 184 ARG A CA 1
ATOM 1437 C C . ARG A 1 184 ? 18.226 19.963 -11.581 1.00 95.12 184 ARG A C 1
ATOM 1439 O O . ARG A 1 184 ? 17.085 20.401 -11.610 1.00 95.12 184 ARG A O 1
ATOM 1446 N N . LEU A 1 185 ? 18.498 18.656 -11.535 1.00 95.00 185 LEU A N 1
ATOM 1447 C CA . LEU A 1 185 ? 17.454 17.624 -11.561 1.00 95.00 185 LEU A CA 1
ATOM 1448 C C . LEU A 1 185 ? 16.438 17.791 -10.425 1.00 95.00 185 LEU A C 1
ATOM 1450 O O . LEU A 1 185 ? 15.245 17.635 -10.649 1.00 95.00 185 LEU A O 1
ATOM 1454 N N . ALA A 1 186 ? 16.896 18.135 -9.217 1.00 95.81 186 ALA A N 1
ATOM 1455 C CA . ALA A 1 186 ? 16.013 18.373 -8.077 1.00 95.81 186 ALA A CA 1
ATOM 1456 C C . ALA A 1 186 ? 15.130 19.625 -8.251 1.00 95.81 186 ALA A C 1
ATOM 1458 O O . ALA A 1 186 ? 13.978 19.621 -7.820 1.00 95.81 186 ALA A O 1
ATOM 1459 N N . ALA A 1 187 ? 15.657 20.685 -8.871 1.00 96.06 187 ALA A N 1
ATOM 1460 C CA . ALA A 1 187 ? 14.913 21.914 -9.146 1.00 96.06 187 ALA A CA 1
ATOM 1461 C C . ALA A 1 187 ? 13.874 21.738 -10.268 1.00 96.06 187 ALA A C 1
ATOM 1463 O O . ALA A 1 187 ? 12.837 22.392 -10.249 1.00 96.06 187 ALA A O 1
ATOM 1464 N N . GLU A 1 188 ? 14.132 20.835 -11.213 1.00 95.44 188 GLU A N 1
ATOM 1465 C CA . GLU A 1 188 ? 13.340 20.645 -12.435 1.00 95.44 188 GLU A CA 1
ATOM 1466 C C . GLU A 1 188 ? 12.520 19.345 -12.421 1.00 95.44 188 GLU A C 1
ATOM 1468 O O . GLU A 1 188 ? 12.133 18.830 -13.470 1.00 95.44 188 GLU A O 1
ATOM 1473 N N . LEU A 1 189 ? 12.217 18.805 -11.234 1.00 95.12 189 LEU A N 1
ATOM 1474 C CA . LEU A 1 189 ? 11.439 17.567 -11.115 1.00 95.12 189 LEU A CA 1
ATOM 1475 C C . LEU A 1 189 ? 10.061 17.650 -11.774 1.00 95.12 189 LEU A C 1
ATOM 1477 O O . LEU A 1 189 ? 9.593 16.644 -12.290 1.00 95.12 189 LEU A O 1
ATOM 1481 N N . ASP A 1 190 ? 9.417 18.817 -11.796 1.00 94.62 190 ASP A N 1
ATOM 1482 C CA . ASP A 1 190 ? 8.112 18.959 -12.452 1.00 94.62 190 ASP A CA 1
ATOM 1483 C C . ASP A 1 190 ? 8.226 18.850 -13.977 1.00 94.62 190 ASP A C 1
ATOM 1485 O O . ASP A 1 190 ? 7.338 18.298 -14.621 1.00 94.62 190 ASP A O 1
ATOM 1489 N N . ILE A 1 191 ? 9.339 19.310 -14.562 1.00 95.56 191 ILE A N 1
ATOM 1490 C CA . ILE A 1 191 ? 9.630 19.093 -15.986 1.00 95.56 191 ILE A CA 1
ATOM 1491 C C . ILE A 1 191 ? 9.835 17.598 -16.219 1.00 95.56 191 ILE A C 1
ATOM 1493 O O . ILE A 1 191 ? 9.184 17.025 -17.083 1.00 95.56 191 ILE A O 1
ATOM 1497 N N . LEU A 1 192 ? 10.662 16.953 -15.391 1.00 93.69 192 LEU A N 1
ATOM 1498 C CA . LEU A 1 192 ? 10.937 15.520 -15.477 1.00 93.69 192 LEU A CA 1
ATOM 1499 C C . LEU A 1 192 ? 9.673 14.651 -15.358 1.00 93.69 192 LEU A C 1
ATOM 1501 O O . LEU A 1 192 ? 9.531 13.662 -16.072 1.00 93.69 192 LEU A O 1
ATOM 1505 N N . LEU A 1 193 ? 8.767 14.989 -14.440 1.00 93.94 193 LEU A N 1
ATOM 1506 C CA . LEU A 1 193 ? 7.530 14.238 -14.220 1.00 93.94 193 LEU A CA 1
ATOM 1507 C C . LEU A 1 193 ? 6.556 14.352 -15.400 1.00 93.94 193 LEU A C 1
ATOM 1509 O O . LEU A 1 193 ? 5.793 13.418 -15.630 1.00 93.94 193 LEU A O 1
ATOM 1513 N N . ASN A 1 194 ? 6.590 15.468 -16.134 1.00 93.75 194 ASN A N 1
ATOM 1514 C CA . ASN A 1 194 ? 5.758 15.690 -17.318 1.00 93.75 194 ASN A CA 1
ATOM 1515 C C . ASN A 1 194 ? 6.416 15.178 -18.611 1.00 93.75 194 ASN A C 1
ATOM 1517 O O . ASN A 1 194 ? 5.719 14.719 -19.514 1.00 93.75 194 ASN A O 1
ATOM 1521 N N . ASP A 1 195 ? 7.744 15.240 -18.699 1.00 94.75 195 ASP A N 1
ATOM 1522 C CA . ASP A 1 195 ? 8.536 14.760 -19.828 1.00 94.75 195 ASP A CA 1
ATOM 1523 C C . ASP A 1 195 ? 9.741 13.932 -19.341 1.00 94.75 195 ASP A C 1
ATOM 1525 O O . ASP A 1 195 ? 10.823 14.471 -19.084 1.00 94.75 195 ASP A O 1
ATOM 1529 N N . PRO A 1 196 ? 9.595 12.599 -19.233 1.00 93.69 196 PRO A N 1
ATOM 1530 C CA . PRO A 1 196 ? 10.668 11.736 -18.746 1.00 93.69 196 PRO A CA 1
ATOM 1531 C C . PRO A 1 196 ? 11.899 11.715 -19.668 1.00 93.69 196 PRO A C 1
ATOM 1533 O O . PRO A 1 196 ? 13.011 11.428 -19.211 1.00 93.69 196 PRO A O 1
ATOM 1536 N N . ALA A 1 197 ? 11.735 12.046 -20.958 1.00 93.75 197 ALA A N 1
ATOM 1537 C CA . ALA A 1 197 ? 12.843 12.132 -21.910 1.00 93.75 197 ALA A CA 1
ATOM 1538 C C . ALA A 1 197 ? 13.825 13.264 -21.557 1.00 93.75 197 ALA A C 1
ATOM 1540 O O . ALA A 1 197 ? 14.981 13.230 -21.987 1.00 93.75 197 ALA A O 1
ATOM 1541 N N . TYR A 1 198 ? 13.424 14.195 -20.683 1.00 94.44 198 TYR A N 1
ATOM 1542 C CA . TYR A 1 198 ? 14.287 15.221 -20.100 1.00 94.44 198 TYR A CA 1
ATOM 1543 C C . TYR A 1 198 ? 15.552 14.658 -19.421 1.00 94.44 198 TYR A C 1
ATOM 1545 O O . TYR A 1 198 ? 16.549 15.366 -19.282 1.00 94.44 198 TYR A O 1
ATOM 1553 N N . LEU A 1 199 ? 15.571 13.373 -19.033 1.00 93.81 199 LEU A N 1
ATOM 1554 C CA . LEU A 1 199 ? 16.770 12.725 -18.484 1.00 93.81 199 LEU A CA 1
ATOM 1555 C C . LEU A 1 199 ? 17.893 12.515 -19.504 1.00 93.81 199 LEU A C 1
ATOM 1557 O O . LEU A 1 199 ? 19.036 12.343 -19.080 1.00 93.81 199 LEU A O 1
ATOM 1561 N N . ALA A 1 200 ? 17.609 12.536 -20.810 1.00 94.69 200 ALA A N 1
ATOM 1562 C CA . ALA A 1 200 ? 18.554 12.175 -21.870 1.00 94.69 200 ALA A CA 1
ATOM 1563 C C . ALA A 1 200 ? 19.958 12.804 -21.751 1.00 94.69 200 ALA A C 1
ATOM 1565 O O . ALA A 1 200 ? 20.933 12.056 -21.797 1.00 94.69 200 ALA A O 1
ATOM 1566 N N . PRO A 1 201 ? 20.136 14.124 -21.538 1.00 93.56 201 PRO A N 1
ATOM 1567 C CA . PRO A 1 201 ? 21.474 14.702 -21.384 1.00 93.56 201 PRO A CA 1
ATOM 1568 C C . PRO A 1 201 ? 22.179 14.284 -20.083 1.00 93.56 201 PRO A C 1
ATOM 1570 O O . PRO A 1 201 ? 23.404 14.357 -19.994 1.00 93.56 201 PRO A O 1
ATOM 1573 N N . TYR A 1 202 ? 21.434 13.853 -19.064 1.00 93.12 202 TYR A N 1
ATOM 1574 C CA . TYR A 1 202 ? 21.976 13.523 -17.746 1.00 93.12 202 TYR A CA 1
ATOM 1575 C C . TYR A 1 202 ? 22.405 12.060 -17.622 1.00 93.12 202 TYR A C 1
ATOM 1577 O O . TYR A 1 202 ? 23.315 11.778 -16.835 1.00 93.12 202 TYR A O 1
ATOM 1585 N N . ILE A 1 203 ? 21.821 11.143 -18.409 1.00 92.44 203 ILE A N 1
ATOM 1586 C CA . ILE A 1 203 ? 22.112 9.699 -18.319 1.00 92.44 203 ILE A CA 1
ATOM 1587 C C . ILE A 1 203 ? 23.600 9.383 -18.499 1.00 92.44 203 ILE A C 1
ATOM 1589 O O . ILE A 1 203 ? 24.103 8.461 -17.868 1.00 92.44 203 ILE A O 1
ATOM 1593 N N . ILE A 1 204 ? 24.329 10.176 -19.295 1.00 89.69 204 ILE A N 1
ATOM 1594 C CA . ILE A 1 204 ? 25.766 9.979 -19.551 1.00 89.69 204 ILE A CA 1
ATOM 1595 C C . ILE A 1 204 ? 26.624 10.156 -18.289 1.00 89.69 204 ILE A C 1
ATOM 1597 O O . ILE A 1 204 ? 27.744 9.661 -18.212 1.00 89.69 204 ILE A O 1
ATOM 1601 N N . THR A 1 205 ? 26.097 10.872 -17.293 1.00 90.31 205 THR A N 1
ATOM 1602 C CA . THR A 1 205 ? 26.759 11.114 -16.004 1.00 90.31 205 THR A CA 1
ATOM 1603 C C . THR A 1 205 ? 26.292 10.161 -14.902 1.00 90.31 205 THR A C 1
ATOM 1605 O O . THR A 1 205 ? 26.798 10.231 -13.783 1.00 90.31 205 THR A O 1
ATOM 1608 N N . MET A 1 206 ? 25.324 9.289 -15.200 1.00 93.50 206 MET A N 1
ATOM 1609 C CA . MET A 1 206 ? 24.695 8.364 -14.259 1.00 93.50 206 MET A CA 1
ATOM 1610 C C . MET A 1 206 ? 25.178 6.931 -14.486 1.00 93.50 206 MET A C 1
ATOM 1612 O O . MET A 1 206 ? 25.535 6.536 -15.594 1.00 93.50 206 MET A O 1
ATOM 1616 N N . THR A 1 207 ? 25.123 6.103 -13.444 1.00 94.50 207 THR A N 1
ATOM 1617 C CA . THR A 1 207 ? 25.193 4.648 -13.640 1.00 94.50 207 THR A CA 1
ATOM 1618 C C . THR A 1 207 ? 23.893 4.131 -14.264 1.00 94.50 207 THR A C 1
ATOM 1620 O O . THR A 1 207 ? 22.833 4.742 -14.104 1.00 94.50 207 THR A O 1
ATOM 1623 N N . GLN A 1 208 ? 23.935 2.962 -14.915 1.00 92.25 208 GLN A N 1
ATOM 1624 C CA . GLN A 1 208 ? 22.721 2.331 -15.456 1.00 92.25 208 GLN A CA 1
ATOM 1625 C C . GLN A 1 208 ? 21.641 2.131 -14.383 1.00 92.25 208 GLN A C 1
ATOM 1627 O O . GLN A 1 208 ? 20.471 2.392 -14.641 1.00 92.25 208 GLN A O 1
ATOM 1632 N N . SER A 1 209 ? 22.023 1.730 -13.166 1.00 93.06 209 SER A N 1
ATOM 1633 C CA . SER A 1 209 ? 21.081 1.544 -12.055 1.00 93.06 209 SER A CA 1
ATOM 1634 C C . SER A 1 209 ? 20.436 2.857 -11.601 1.00 93.06 209 SER A C 1
ATOM 1636 O O . SER A 1 209 ? 19.250 2.867 -11.290 1.00 93.06 209 SER A O 1
ATOM 1638 N N . GLN A 1 210 ? 21.184 3.967 -11.584 1.00 95.00 210 GLN A N 1
ATOM 1639 C CA . GLN A 1 210 ? 20.638 5.286 -11.242 1.00 95.00 210 GLN A CA 1
ATOM 1640 C C . GLN A 1 210 ? 19.635 5.763 -12.293 1.00 95.00 210 GLN A C 1
ATOM 1642 O O . GLN A 1 210 ? 18.532 6.171 -11.938 1.00 95.00 210 GLN A O 1
ATOM 1647 N N . ALA A 1 211 ? 19.999 5.675 -13.577 1.00 95.12 211 ALA A N 1
ATOM 1648 C CA . ALA A 1 211 ? 19.117 6.062 -14.673 1.00 95.12 211 ALA A CA 1
ATOM 1649 C C . ALA A 1 211 ? 17.848 5.195 -14.692 1.00 95.12 211 ALA A C 1
ATOM 1651 O O . ALA A 1 211 ? 16.741 5.731 -14.700 1.00 95.12 211 ALA A O 1
ATOM 1652 N N . ARG A 1 212 ? 18.003 3.865 -14.597 1.00 95.62 212 ARG A N 1
ATOM 1653 C CA . ARG A 1 212 ? 16.887 2.913 -14.494 1.00 95.62 212 ARG A CA 1
ATOM 1654 C C . ARG A 1 212 ? 15.936 3.282 -13.367 1.00 95.62 212 ARG A C 1
ATOM 1656 O O . ARG A 1 212 ? 14.741 3.375 -13.607 1.00 95.62 212 ARG A O 1
ATOM 1663 N N . ALA A 1 213 ? 16.454 3.530 -12.166 1.00 95.62 213 ALA A N 1
ATOM 1664 C CA . ALA A 1 213 ? 15.609 3.821 -11.018 1.00 95.62 213 ALA A 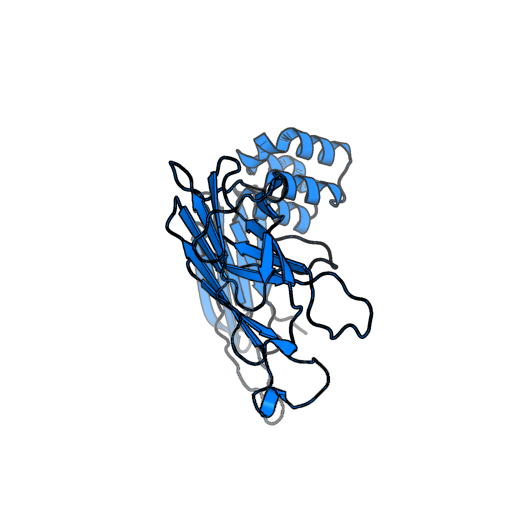CA 1
ATOM 1665 C C . ALA A 1 213 ? 14.782 5.106 -11.210 1.00 95.62 213 ALA A C 1
ATOM 1667 O O . ALA A 1 213 ? 13.615 5.139 -10.826 1.00 95.62 213 ALA A O 1
ATOM 1668 N N . LEU A 1 214 ? 15.340 6.147 -11.844 1.00 95.75 214 LEU A N 1
ATOM 1669 C CA . LEU A 1 214 ? 14.577 7.358 -12.175 1.00 95.75 214 LEU A CA 1
ATOM 1670 C C . LEU A 1 214 ? 13.478 7.069 -13.202 1.00 95.75 214 LEU A C 1
ATOM 1672 O O . LEU A 1 214 ? 12.328 7.432 -12.962 1.00 95.75 214 LEU A O 1
ATOM 1676 N N . PHE A 1 215 ? 13.802 6.386 -14.305 1.00 96.62 215 PHE A N 1
ATOM 1677 C CA . PHE A 1 215 ? 12.809 6.033 -15.325 1.00 96.62 215 PHE A CA 1
ATOM 1678 C C . PHE A 1 215 ? 11.693 5.148 -14.762 1.00 96.62 215 PHE A C 1
ATOM 1680 O O . PHE A 1 215 ? 10.525 5.414 -15.033 1.00 96.62 215 PHE A O 1
ATOM 1687 N N . GLU A 1 216 ? 12.017 4.167 -13.918 1.00 96.75 216 GLU A N 1
ATOM 1688 C CA . GLU A 1 216 ? 11.020 3.277 -13.318 1.00 96.75 216 GLU A CA 1
ATOM 1689 C C . GLU A 1 216 ? 10.040 3.998 -12.383 1.00 96.75 216 GLU A C 1
ATOM 1691 O O . GLU A 1 216 ? 8.868 3.622 -12.318 1.00 96.75 216 GLU A O 1
ATOM 1696 N N . ILE A 1 217 ? 10.496 5.024 -11.657 1.00 96.00 217 ILE A N 1
ATOM 1697 C CA . ILE A 1 217 ? 9.635 5.830 -10.780 1.00 96.00 217 ILE A CA 1
ATOM 1698 C C . ILE A 1 217 ? 8.813 6.839 -11.579 1.00 96.00 217 ILE A C 1
ATOM 1700 O O . ILE A 1 217 ? 7.614 6.981 -11.342 1.00 96.00 217 ILE A O 1
ATOM 1704 N N . VAL A 1 218 ? 9.440 7.543 -12.524 1.00 95.44 218 VAL A N 1
ATOM 1705 C CA . VAL A 1 218 ? 8.766 8.577 -13.316 1.00 95.44 218 VAL A CA 1
ATOM 1706 C C . VAL A 1 218 ? 7.708 7.944 -14.222 1.00 95.44 218 VAL A C 1
ATOM 1708 O O . VAL A 1 218 ? 6.541 8.342 -14.173 1.00 95.44 218 VAL A O 1
ATOM 1711 N N . CYS A 1 219 ? 8.097 6.922 -14.988 1.00 95.88 219 CYS A N 1
ATOM 1712 C CA . CYS A 1 219 ? 7.232 6.276 -15.975 1.00 95.88 219 CYS A CA 1
ATOM 1713 C C . CYS A 1 219 ? 6.252 5.281 -15.346 1.00 95.88 219 CYS A C 1
ATOM 1715 O O . CYS A 1 219 ? 5.247 4.948 -15.967 1.00 95.88 219 CYS A O 1
ATOM 1717 N N . GLU A 1 220 ? 6.540 4.796 -14.131 1.00 95.94 220 GLU A N 1
ATOM 1718 C CA . GLU A 1 220 ? 5.865 3.634 -13.534 1.00 95.94 220 GLU A CA 1
ATOM 1719 C C . GLU A 1 220 ? 5.851 2.422 -14.469 1.00 95.94 220 GLU A C 1
ATOM 1721 O O . GLU A 1 220 ? 4.860 1.704 -14.603 1.00 95.94 220 GLU A O 1
ATOM 1726 N N . ALA A 1 221 ? 6.986 2.203 -15.117 1.00 97.25 221 ALA A N 1
ATOM 1727 C CA . ALA A 1 221 ? 7.193 1.139 -16.076 1.00 97.25 221 ALA A CA 1
ATOM 1728 C C . ALA A 1 221 ? 8.555 0.498 -15.830 1.00 97.25 221 ALA A C 1
ATOM 1730 O O . ALA A 1 221 ? 9.461 1.183 -15.362 1.00 97.25 221 ALA A O 1
ATOM 1731 N N . GLY A 1 222 ? 8.707 -0.792 -16.107 1.00 96.75 222 GLY A N 1
ATOM 1732 C CA . GLY A 1 222 ? 9.990 -1.455 -15.941 1.00 96.75 222 GLY A CA 1
ATOM 1733 C C . GLY A 1 222 ? 9.973 -2.963 -16.074 1.00 96.75 222 GLY A C 1
ATOM 1734 O O . GLY A 1 222 ? 8.981 -3.575 -16.462 1.00 96.75 222 GLY A O 1
ATOM 1735 N N . LEU A 1 223 ? 11.152 -3.529 -15.824 1.00 94.81 223 LEU A N 1
ATOM 1736 C CA . LEU A 1 223 ? 11.482 -4.944 -15.937 1.00 94.81 223 LEU A CA 1
ATOM 1737 C C . LEU A 1 223 ? 12.226 -5.319 -14.670 1.00 94.81 223 LEU A C 1
ATOM 1739 O O . LEU A 1 223 ? 13.133 -4.605 -14.257 1.00 94.81 223 LEU A O 1
ATOM 1743 N N . HIS A 1 224 ? 11.882 -6.444 -14.073 1.00 91.19 224 HIS A N 1
ATOM 1744 C CA . HIS A 1 224 ? 12.634 -7.049 -12.988 1.00 91.19 224 HIS A CA 1
ATOM 1745 C C . HIS A 1 224 ? 12.681 -8.556 -13.205 1.00 91.19 224 HIS A C 1
ATOM 1747 O O . HIS A 1 224 ? 11.760 -9.119 -13.793 1.00 91.19 224 HIS A O 1
ATOM 1753 N N . TYR A 1 225 ? 13.733 -9.213 -12.732 1.00 87.81 225 TYR A N 1
ATOM 1754 C CA . TYR A 1 225 ? 13.768 -10.667 -12.678 1.00 87.81 225 TYR A CA 1
ATOM 1755 C C . TYR A 1 225 ? 14.097 -11.111 -11.259 1.00 87.81 225 TYR A C 1
ATOM 1757 O O . TYR A 1 225 ? 14.934 -10.511 -10.587 1.00 87.81 225 TYR A O 1
ATOM 1765 N N . VAL A 1 226 ? 13.440 -12.177 -10.821 1.00 83.00 226 VAL A N 1
ATOM 1766 C CA . VAL A 1 226 ? 13.700 -12.818 -9.537 1.00 83.00 226 VAL A CA 1
ATOM 1767 C C . VAL A 1 226 ? 14.494 -14.088 -9.806 1.00 83.00 226 VAL A C 1
ATOM 1769 O O . VAL A 1 226 ? 14.045 -14.969 -10.541 1.00 83.00 226 VAL A O 1
ATOM 1772 N N . SER A 1 227 ? 15.696 -14.173 -9.238 1.00 71.31 227 SER A N 1
ATOM 1773 C CA . SER A 1 227 ? 16.494 -15.396 -9.268 1.00 71.31 227 SER A CA 1
ATOM 1774 C C . SER A 1 227 ? 15.934 -16.402 -8.260 1.00 71.31 227 SER A C 1
ATOM 1776 O O . SER A 1 227 ? 16.010 -16.156 -7.057 1.00 71.31 227 SER A O 1
ATOM 1778 N N . ASP A 1 228 ? 15.405 -17.528 -8.736 1.00 61.56 228 ASP A N 1
ATOM 1779 C CA . ASP A 1 228 ? 15.084 -18.684 -7.892 1.00 61.56 228 ASP A CA 1
ATOM 1780 C C . ASP A 1 228 ? 16.308 -19.613 -7.779 1.00 61.56 228 ASP A C 1
ATOM 1782 O O . ASP A 1 228 ? 17.078 -19.785 -8.728 1.00 61.56 228 ASP A O 1
ATOM 1786 N N . THR A 1 229 ? 16.479 -20.221 -6.609 1.00 54.50 229 THR A N 1
ATOM 1787 C CA . THR A 1 229 ? 17.554 -21.160 -6.271 1.00 54.50 229 THR A CA 1
ATOM 1788 C C . THR A 1 229 ? 17.409 -22.545 -6.916 1.00 54.50 229 THR A C 1
ATOM 1790 O O . THR A 1 229 ? 18.390 -23.286 -6.922 1.00 54.50 229 THR A O 1
ATOM 1793 N N . GLN A 1 230 ? 16.247 -22.899 -7.488 1.00 54.00 230 GLN A N 1
ATOM 1794 C CA . GLN A 1 230 ? 15.992 -24.237 -8.063 1.00 54.00 230 GLN A CA 1
ATOM 1795 C C . GLN A 1 230 ? 15.462 -24.253 -9.526 1.00 54.00 230 GLN A C 1
ATOM 1797 O O . GLN A 1 230 ? 15.031 -25.308 -9.980 1.00 54.00 230 GLN A O 1
ATOM 1802 N N . HIS A 1 231 ? 15.584 -23.140 -10.284 1.00 58.25 231 HIS A N 1
ATOM 1803 C CA . HIS A 1 231 ? 15.006 -22.848 -11.635 1.00 58.25 231 HIS A CA 1
ATOM 1804 C C . HIS A 1 231 ? 13.508 -22.461 -11.622 1.00 58.25 231 HIS A C 1
ATOM 1806 O O . HIS A 1 231 ? 12.810 -22.930 -10.728 1.00 58.25 231 HIS A O 1
ATOM 1812 N N . PRO A 1 232 ? 12.927 -21.798 -12.659 1.00 60.94 232 PRO A N 1
ATOM 1813 C CA . PRO A 1 232 ? 13.371 -20.720 -13.580 1.00 60.94 232 PRO A CA 1
ATOM 1814 C C . PRO A 1 232 ? 13.250 -19.292 -13.004 1.00 60.94 232 PRO A C 1
ATOM 1816 O O . PRO A 1 232 ? 12.580 -19.055 -12.008 1.00 60.94 232 PRO A O 1
ATOM 1819 N N . ALA A 1 233 ? 13.859 -18.312 -13.684 1.00 74.62 233 ALA A N 1
ATOM 1820 C CA . ALA A 1 233 ? 13.715 -16.894 -13.352 1.00 74.62 233 ALA A CA 1
ATOM 1821 C C . ALA A 1 233 ? 12.297 -16.380 -13.659 1.00 74.62 233 ALA A C 1
ATOM 1823 O O . ALA A 1 233 ? 11.852 -16.436 -14.806 1.00 74.62 233 ALA A O 1
ATOM 1824 N N . LEU A 1 234 ? 11.613 -15.827 -12.657 1.00 85.56 234 LEU A N 1
ATOM 1825 C CA . LEU A 1 234 ? 10.374 -15.079 -12.866 1.00 85.56 234 LEU A CA 1
ATOM 1826 C C . LEU A 1 234 ? 10.730 -13.679 -13.365 1.00 85.56 234 LEU A C 1
ATOM 1828 O O . LEU A 1 234 ? 11.349 -12.908 -12.631 1.00 85.56 234 LEU A O 1
ATOM 1832 N N . MET A 1 235 ? 10.326 -13.336 -14.585 1.00 89.62 235 MET A N 1
ATOM 1833 C CA . MET A 1 235 ? 10.426 -11.966 -15.084 1.00 89.62 235 MET A CA 1
ATOM 1834 C C . MET A 1 235 ? 9.104 -11.239 -14.884 1.00 89.62 235 MET A C 1
ATOM 1836 O O . MET A 1 235 ? 8.036 -11.763 -15.197 1.00 89.62 235 MET A O 1
ATOM 1840 N N . ILE A 1 236 ? 9.190 -10.006 -14.412 1.00 92.56 236 ILE A N 1
ATOM 1841 C CA . ILE A 1 236 ? 8.059 -9.115 -14.198 1.00 92.56 236 ILE A CA 1
ATOM 1842 C C . ILE A 1 236 ? 8.280 -7.884 -15.063 1.00 92.56 236 ILE A C 1
ATOM 1844 O O . ILE A 1 236 ? 9.275 -7.180 -14.899 1.00 92.56 236 ILE A O 1
ATOM 1848 N N . LEU A 1 237 ? 7.351 -7.633 -15.977 1.00 95.44 237 LEU A N 1
ATOM 1849 C CA . LEU A 1 237 ? 7.291 -6.437 -16.805 1.00 95.44 237 LEU A CA 1
ATOM 1850 C C . LEU A 1 237 ? 6.040 -5.652 -16.416 1.00 95.44 237 LEU A C 1
ATOM 1852 O O . LEU A 1 237 ? 4.983 -6.249 -16.207 1.00 95.44 237 LEU A O 1
ATOM 1856 N N . TRP A 1 238 ? 6.141 -4.331 -16.317 1.00 97.56 238 TRP A N 1
ATOM 1857 C CA . TRP A 1 238 ? 4.998 -3.481 -15.983 1.00 97.56 238 TRP A CA 1
ATOM 1858 C C . TRP A 1 238 ? 5.045 -2.148 -16.727 1.00 97.56 238 TRP A C 1
ATOM 1860 O O . TRP A 1 238 ? 6.123 -1.629 -16.997 1.00 97.56 238 TRP A O 1
ATOM 1870 N N . ASN A 1 239 ? 3.873 -1.591 -17.020 1.00 97.56 239 ASN A N 1
ATOM 1871 C CA . ASN A 1 239 ? 3.661 -0.273 -17.615 1.00 97.56 239 ASN A CA 1
ATOM 1872 C C . ASN A 1 239 ? 2.342 0.287 -17.071 1.00 97.56 239 ASN A C 1
ATOM 1874 O O . ASN A 1 239 ? 1.301 0.189 -17.718 1.00 97.56 239 ASN A O 1
ATOM 1878 N N . ASN A 1 240 ? 2.354 0.812 -15.845 1.00 95.31 240 ASN A N 1
ATOM 1879 C CA . ASN A 1 240 ? 1.119 1.147 -15.123 1.00 95.31 240 ASN A CA 1
ATOM 1880 C C . ASN A 1 240 ? 0.260 2.190 -15.848 1.00 95.31 240 ASN A C 1
ATOM 1882 O O . ASN A 1 240 ? -0.962 2.162 -15.724 1.00 95.31 240 ASN A O 1
ATOM 1886 N N . ASN A 1 241 ? 0.912 3.092 -16.584 1.00 94.62 241 ASN A N 1
ATOM 1887 C CA . ASN A 1 241 ? 0.267 4.162 -17.342 1.00 94.62 241 ASN A CA 1
ATOM 1888 C C . ASN A 1 241 ? -0.033 3.771 -18.793 1.00 94.62 241 ASN A C 1
ATOM 1890 O O . ASN A 1 241 ? -0.575 4.591 -19.526 1.00 94.62 241 ASN A O 1
ATOM 1894 N N . GLU A 1 242 ? 0.339 2.554 -19.205 1.00 96.38 242 GLU A N 1
ATOM 1895 C CA . GLU A 1 242 ? 0.149 2.050 -20.569 1.00 96.38 242 GLU A CA 1
ATOM 1896 C C . GLU A 1 242 ? 0.741 3.009 -21.623 1.00 96.38 242 GLU A C 1
ATOM 1898 O O . GLU A 1 242 ? 0.183 3.204 -22.698 1.00 96.38 242 GLU A O 1
ATOM 1903 N N . ASP A 1 243 ? 1.891 3.625 -21.308 1.00 96.19 243 ASP A N 1
ATOM 1904 C CA . ASP A 1 243 ? 2.564 4.571 -22.202 1.00 96.19 243 ASP A CA 1
ATOM 1905 C C . ASP A 1 243 ? 3.075 3.837 -23.448 1.00 96.19 243 ASP A C 1
ATOM 1907 O O . ASP A 1 243 ? 4.012 3.035 -23.376 1.00 96.19 243 ASP A O 1
ATOM 1911 N N . GLU A 1 244 ? 2.456 4.122 -24.594 1.00 96.94 244 GLU A N 1
ATOM 1912 C CA . GLU A 1 244 ? 2.729 3.469 -25.879 1.00 96.94 244 GLU A CA 1
ATOM 1913 C C . GLU A 1 244 ? 4.144 3.726 -26.412 1.00 96.94 244 GLU A C 1
ATOM 1915 O O . GLU A 1 244 ? 4.632 3.007 -27.285 1.00 96.94 244 GLU A O 1
ATOM 1920 N N . ARG A 1 245 ? 4.835 4.744 -25.886 1.00 96.44 245 ARG A N 1
ATOM 1921 C CA . ARG A 1 245 ? 6.202 5.087 -26.295 1.00 96.44 245 ARG A CA 1
ATOM 1922 C C . ARG A 1 245 ? 7.251 4.190 -25.635 1.00 96.44 245 ARG A C 1
ATOM 1924 O O . ARG A 1 245 ? 8.413 4.227 -26.042 1.00 96.44 245 ARG A O 1
ATOM 1931 N N . ILE A 1 246 ? 6.871 3.414 -24.617 1.00 98.06 246 ILE A N 1
ATOM 1932 C CA . ILE A 1 246 ? 7.756 2.472 -23.932 1.00 98.06 246 ILE A CA 1
ATOM 1933 C C . ILE A 1 246 ? 7.595 1.108 -24.594 1.00 98.06 246 ILE A C 1
ATOM 1935 O O . ILE A 1 246 ? 6.510 0.526 -24.603 1.00 98.06 246 I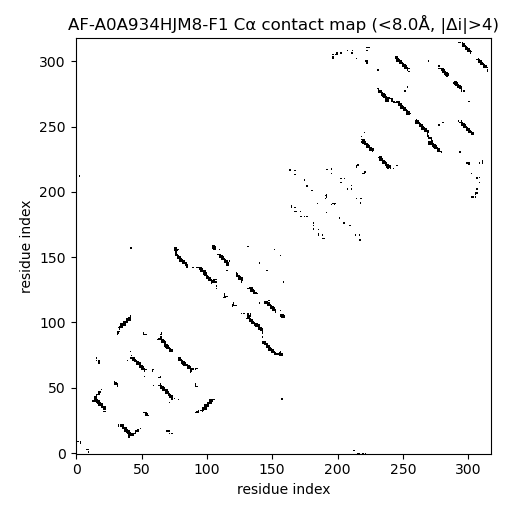LE A O 1
ATOM 1939 N N . SER A 1 247 ? 8.684 0.584 -25.149 1.00 97.88 247 SER A N 1
ATOM 1940 C CA . SER A 1 247 ? 8.664 -0.682 -25.883 1.00 97.88 247 SER A CA 1
ATOM 1941 C C . SER A 1 247 ? 9.453 -1.764 -25.164 1.00 97.88 247 SER A C 1
ATOM 1943 O O . SER A 1 247 ? 10.322 -1.483 -24.339 1.00 97.88 247 SER A O 1
ATOM 1945 N N . TYR A 1 248 ? 9.160 -3.021 -25.482 1.00 97.81 248 TYR A N 1
ATOM 1946 C CA . TYR A 1 248 ? 9.911 -4.159 -24.976 1.00 97.81 248 TYR A CA 1
ATOM 1947 C C . TYR A 1 248 ? 10.304 -5.118 -26.095 1.00 97.81 248 TYR A C 1
ATOM 1949 O O . TYR A 1 248 ? 9.690 -5.176 -27.165 1.00 97.81 248 TYR A O 1
ATOM 1957 N N . ARG A 1 249 ? 11.355 -5.888 -25.825 1.00 97.06 249 ARG A N 1
ATOM 1958 C CA . ARG A 1 249 ? 11.785 -7.028 -26.634 1.00 97.06 249 ARG A CA 1
ATOM 1959 C C . ARG A 1 249 ? 12.139 -8.178 -25.710 1.00 97.06 249 ARG A C 1
ATOM 1961 O O . ARG A 1 249 ? 12.837 -7.987 -24.718 1.00 97.06 249 ARG A O 1
ATOM 1968 N N . TYR A 1 250 ? 11.698 -9.368 -26.066 1.00 95.00 250 TYR A N 1
ATOM 1969 C CA . TYR A 1 250 ? 11.965 -10.604 -25.360 1.00 95.00 250 TYR A CA 1
ATOM 1970 C C . TYR A 1 250 ? 12.408 -11.683 -26.341 1.00 95.00 250 TYR A C 1
ATOM 1972 O O . TYR A 1 250 ? 11.882 -11.781 -27.451 1.00 95.00 250 TYR A O 1
ATOM 1980 N N . SER A 1 251 ? 13.357 -12.503 -25.911 1.00 93.25 251 SER A N 1
ATOM 1981 C CA . SER A 1 251 ? 13.750 -13.721 -26.606 1.00 93.25 251 SER A CA 1
ATOM 1982 C C . SER A 1 251 ? 14.218 -14.774 -25.612 1.00 93.25 251 SER A C 1
ATOM 1984 O O . SER A 1 251 ? 14.985 -14.447 -24.701 1.00 93.25 251 SER A O 1
ATOM 1986 N N . ASP A 1 252 ? 13.849 -16.028 -25.841 1.00 90.94 252 ASP A N 1
ATOM 1987 C CA . ASP A 1 252 ? 14.433 -17.186 -25.171 1.00 90.94 252 ASP A CA 1
ATOM 1988 C C . ASP A 1 252 ? 14.912 -18.234 -26.173 1.00 90.94 252 ASP A C 1
ATOM 1990 O O . ASP A 1 252 ? 14.451 -18.292 -27.315 1.00 90.94 252 ASP A O 1
ATOM 1994 N N . ILE A 1 253 ? 15.895 -19.023 -25.745 1.00 88.12 253 ILE A N 1
ATOM 1995 C CA . ILE A 1 253 ? 16.435 -20.145 -26.501 1.00 88.12 253 ILE A CA 1
ATOM 1996 C C . ILE A 1 253 ? 16.747 -21.309 -25.565 1.00 88.12 253 ILE A C 1
ATOM 1998 O O . ILE A 1 253 ? 17.295 -21.139 -24.474 1.00 88.12 253 ILE A O 1
ATOM 2002 N N . TYR A 1 254 ? 16.468 -22.516 -26.039 1.00 85.19 254 TYR A N 1
ATOM 2003 C CA . TYR A 1 254 ? 16.999 -23.742 -25.462 1.00 85.19 254 TYR A CA 1
ATOM 2004 C C . TYR A 1 254 ? 17.978 -24.374 -26.451 1.00 85.19 254 TYR A C 1
ATOM 2006 O O . TYR A 1 254 ? 17.627 -24.660 -27.600 1.00 85.19 254 TYR A O 1
ATOM 2014 N N . LEU A 1 255 ? 19.218 -24.561 -25.998 1.00 79.50 255 LEU A N 1
ATOM 2015 C CA . LEU A 1 255 ? 20.297 -25.145 -26.785 1.00 79.50 255 LEU A CA 1
ATOM 2016 C C . LEU A 1 255 ? 20.563 -26.581 -26.335 1.00 79.50 255 LEU A C 1
ATOM 2018 O O . LEU A 1 255 ? 20.677 -26.863 -25.145 1.00 79.50 255 LEU A O 1
ATOM 2022 N N . HIS A 1 256 ? 20.754 -27.473 -27.301 1.00 78.38 256 HIS A N 1
ATOM 2023 C CA . HIS A 1 256 ? 21.229 -28.832 -27.072 1.00 78.38 256 HIS A CA 1
ATOM 2024 C C . HIS A 1 256 ? 22.390 -29.120 -28.026 1.00 78.38 256 HIS A C 1
ATOM 2026 O O . HIS A 1 256 ? 22.221 -29.090 -29.246 1.00 78.38 256 HIS A O 1
ATOM 2032 N N . PHE A 1 257 ? 23.591 -29.327 -27.472 1.00 77.19 257 PHE A N 1
ATOM 2033 C CA . PHE A 1 257 ? 24.847 -29.446 -28.232 1.00 77.19 257 PHE A CA 1
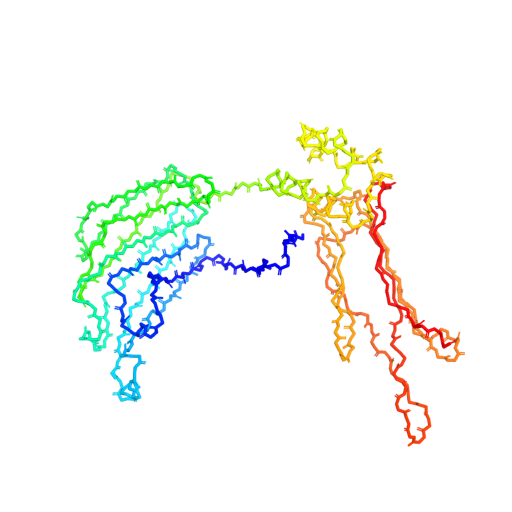ATOM 2034 C C . PHE A 1 257 ? 25.048 -28.333 -29.280 1.00 77.19 257 PHE A C 1
ATOM 2036 O O . PHE A 1 257 ? 25.426 -28.592 -30.418 1.00 77.19 257 PHE A O 1
ATOM 2043 N N . GLY A 1 258 ? 24.753 -27.082 -28.908 1.00 75.00 258 GLY A N 1
ATOM 2044 C CA . GLY A 1 258 ? 24.886 -25.921 -29.798 1.00 75.00 258 GLY A CA 1
ATOM 2045 C C . GLY A 1 258 ? 23.768 -25.768 -30.836 1.00 75.00 258 GLY A C 1
ATOM 2046 O O . GLY A 1 258 ? 23.711 -24.744 -31.508 1.00 75.00 258 GLY A O 1
ATOM 2047 N N . ASN A 1 259 ? 22.844 -26.727 -30.933 1.00 80.12 259 ASN A N 1
ATOM 2048 C CA . ASN A 1 259 ? 21.676 -26.628 -31.801 1.00 80.12 259 ASN A CA 1
ATOM 2049 C C . ASN A 1 259 ? 20.498 -26.004 -31.051 1.00 80.12 259 ASN A C 1
ATOM 2051 O O . ASN A 1 259 ? 20.173 -26.430 -29.940 1.00 80.12 259 ASN A O 1
ATOM 2055 N N . VAL A 1 260 ? 19.824 -25.042 -31.682 1.00 86.62 260 VAL A N 1
ATOM 2056 C CA . VAL A 1 260 ? 18.575 -24.464 -31.170 1.00 86.62 260 VAL A CA 1
ATOM 2057 C C . VAL A 1 260 ? 17.474 -25.516 -31.255 1.00 86.62 260 VAL A C 1
ATOM 2059 O O . VAL A 1 260 ? 17.114 -25.956 -32.342 1.00 86.62 260 VAL A O 1
ATOM 2062 N N . GLN A 1 261 ? 16.958 -25.927 -30.102 1.00 85.44 261 GLN A N 1
ATOM 2063 C CA . GLN A 1 261 ? 15.847 -26.877 -29.996 1.00 85.44 261 GLN A CA 1
ATOM 2064 C C . GLN A 1 261 ? 14.501 -26.166 -29.846 1.00 85.44 261 GLN A C 1
ATOM 2066 O O . GLN A 1 261 ? 13.475 -26.654 -30.306 1.00 85.44 261 GLN A O 1
ATOM 2071 N N . MET A 1 262 ? 14.507 -25.009 -29.188 1.00 84.69 262 MET A N 1
ATOM 2072 C CA . MET A 1 262 ? 13.345 -24.153 -28.990 1.00 84.69 262 MET A CA 1
ATOM 2073 C C . MET A 1 262 ? 13.821 -22.707 -29.004 1.00 84.69 262 MET A C 1
ATOM 2075 O O . MET A 1 262 ? 14.885 -22.399 -28.462 1.00 84.69 262 MET A O 1
ATOM 2079 N N . SER A 1 263 ? 13.020 -21.830 -29.595 1.00 89.38 263 SER A N 1
ATOM 2080 C CA . SER A 1 263 ? 13.211 -20.390 -29.509 1.00 89.38 263 SER A CA 1
ATOM 2081 C C . SER A 1 263 ? 11.864 -19.692 -29.491 1.00 89.38 263 SER A C 1
ATOM 2083 O O . SER A 1 263 ? 11.028 -19.981 -30.350 1.00 89.38 263 SER A O 1
ATOM 2085 N N . ASN A 1 264 ? 11.689 -18.736 -28.588 1.00 90.62 264 ASN A N 1
ATOM 2086 C CA . ASN A 1 264 ? 10.544 -17.835 -28.588 1.00 90.62 264 ASN A CA 1
ATOM 2087 C C . ASN A 1 264 ? 11.022 -16.387 -28.674 1.00 90.62 264 ASN A C 1
ATOM 2089 O O . ASN A 1 264 ? 12.119 -16.047 -28.225 1.00 90.62 264 ASN A O 1
ATOM 2093 N N . TYR A 1 265 ? 10.187 -15.520 -29.242 1.00 93.12 265 TYR A N 1
ATOM 2094 C CA . TYR A 1 265 ? 10.422 -14.082 -29.250 1.00 93.12 265 TYR A CA 1
ATOM 2095 C C . TYR A 1 265 ? 9.106 -13.320 -29.103 1.00 93.12 265 TYR A C 1
ATOM 2097 O O . TYR A 1 265 ? 8.053 -13.784 -29.539 1.00 93.12 265 TYR A O 1
ATOM 2105 N N . ALA A 1 266 ? 9.179 -12.133 -28.508 1.00 93.88 266 ALA A N 1
ATOM 2106 C CA . ALA A 1 266 ? 8.069 -11.192 -28.437 1.00 93.88 266 ALA A CA 1
ATOM 2107 C C . ALA A 1 266 ? 8.598 -9.755 -28.446 1.00 93.88 266 ALA A C 1
ATOM 2109 O O . ALA A 1 266 ? 9.689 -9.476 -27.948 1.00 93.88 266 ALA A O 1
ATOM 2110 N N . SER A 1 267 ? 7.840 -8.827 -29.018 1.00 96.62 267 SER A N 1
ATOM 2111 C CA . SER A 1 267 ? 8.146 -7.399 -28.965 1.00 96.62 267 SER A CA 1
ATOM 2112 C C . SER A 1 267 ? 6.886 -6.568 -29.162 1.00 96.62 267 SER A C 1
ATOM 2114 O O . SER A 1 267 ? 5.862 -7.069 -29.625 1.00 96.62 267 SER A O 1
ATOM 2116 N N . GLY A 1 268 ? 6.962 -5.290 -28.803 1.00 97.19 268 GLY A N 1
ATOM 2117 C CA . GLY A 1 268 ? 5.870 -4.340 -28.980 1.00 97.19 268 GLY A CA 1
ATOM 2118 C C . GLY A 1 268 ? 5.900 -3.257 -27.914 1.00 97.19 268 GLY A C 1
ATOM 2119 O O . GLY A 1 268 ? 6.939 -3.013 -27.299 1.00 97.19 268 GLY A O 1
ATOM 2120 N N . VAL A 1 269 ? 4.747 -2.633 -27.683 1.00 97.94 269 VAL A N 1
ATOM 2121 C CA . VAL A 1 269 ? 4.530 -1.762 -26.522 1.00 97.94 269 VAL A CA 1
ATOM 2122 C C . VAL A 1 269 ? 4.657 -2.593 -25.247 1.00 97.94 269 VAL A C 1
ATOM 2124 O O . VAL A 1 269 ? 4.176 -3.727 -25.188 1.00 97.94 269 VAL A O 1
ATOM 2127 N N . LEU A 1 270 ? 5.330 -2.048 -24.236 1.00 97.88 270 LEU A N 1
ATOM 2128 C CA . LEU A 1 270 ? 5.466 -2.688 -22.934 1.00 97.88 270 LEU A CA 1
ATOM 2129 C C . LEU A 1 270 ? 4.069 -2.898 -22.318 1.00 97.88 270 LEU A C 1
ATOM 2131 O O . LEU A 1 270 ? 3.343 -1.917 -22.133 1.00 97.88 270 LEU A O 1
ATOM 2135 N N . PRO A 1 271 ? 3.672 -4.143 -22.004 1.00 96.38 271 PRO A N 1
ATOM 2136 C CA . PRO A 1 271 ? 2.336 -4.426 -21.501 1.00 96.38 271 PRO A CA 1
ATOM 2137 C C . PRO A 1 271 ? 2.126 -3.837 -20.106 1.00 96.38 271 PRO A C 1
ATOM 2139 O O . PRO A 1 271 ? 3.073 -3.705 -19.328 1.00 96.38 271 PRO A O 1
ATOM 2142 N N . ARG A 1 272 ? 0.858 -3.570 -19.762 1.00 96.69 272 ARG A N 1
ATOM 2143 C CA . ARG A 1 272 ? 0.467 -3.062 -18.440 1.00 96.69 272 ARG A CA 1
ATOM 2144 C C . ARG A 1 272 ? 1.076 -3.880 -17.303 1.00 96.69 272 ARG A C 1
ATOM 2146 O O . ARG A 1 272 ? 1.643 -3.317 -16.370 1.00 96.69 272 ARG A O 1
ATOM 2153 N N . PHE A 1 273 ? 0.970 -5.203 -17.392 1.00 96.44 273 PHE A N 1
ATOM 2154 C CA . PHE A 1 273 ? 1.606 -6.135 -16.470 1.00 96.44 273 PHE A CA 1
ATOM 2155 C C . PHE A 1 273 ? 1.752 -7.512 -17.118 1.00 96.44 273 PHE A C 1
ATOM 2157 O O . PHE A 1 273 ? 0.779 -8.053 -17.644 1.00 96.44 273 PHE A O 1
ATOM 2164 N N . VAL A 1 274 ? 2.947 -8.096 -17.045 1.00 93.44 274 VAL A N 1
ATOM 2165 C CA . VAL A 1 274 ? 3.220 -9.484 -17.433 1.00 93.44 274 VAL A CA 1
ATOM 2166 C C . VAL A 1 274 ? 4.160 -10.117 -16.414 1.00 93.44 274 VAL A C 1
ATOM 2168 O O . VAL A 1 274 ? 5.230 -9.585 -16.123 1.00 93.44 274 VAL A O 1
ATOM 2171 N N . ALA A 1 275 ? 3.768 -11.291 -15.923 1.00 91.62 275 ALA A N 1
ATOM 2172 C CA . ALA A 1 275 ? 4.636 -12.221 -15.217 1.00 91.62 275 ALA A CA 1
ATOM 2173 C C . ALA A 1 275 ? 4.969 -13.367 -16.180 1.00 91.62 275 ALA A C 1
ATOM 2175 O O . ALA A 1 275 ? 4.092 -14.158 -16.526 1.00 91.62 275 ALA A O 1
ATOM 2176 N N . HIS A 1 276 ? 6.215 -13.428 -16.649 1.00 87.56 276 HIS A N 1
ATOM 2177 C CA . HIS A 1 276 ? 6.660 -14.428 -17.619 1.00 87.56 276 HIS A CA 1
ATOM 2178 C C . HIS A 1 276 ? 7.688 -15.358 -16.999 1.00 87.56 276 HIS A C 1
ATOM 2180 O O . HIS A 1 276 ? 8.672 -14.916 -16.403 1.00 87.56 276 HIS A O 1
ATOM 2186 N N . ILE A 1 277 ? 7.470 -16.652 -17.196 1.00 86.25 277 ILE A N 1
ATOM 2187 C CA . ILE A 1 277 ? 8.378 -17.704 -16.769 1.00 86.25 277 ILE A CA 1
ATOM 2188 C C . ILE A 1 277 ? 8.918 -18.378 -18.035 1.00 86.25 277 ILE A C 1
ATOM 2190 O O . ILE A 1 277 ? 8.143 -19.030 -18.739 1.00 86.25 277 ILE A O 1
ATOM 2194 N N . PRO A 1 278 ? 10.218 -18.232 -18.354 1.00 80.94 278 PRO A N 1
ATOM 2195 C CA . PRO A 1 278 ? 10.828 -18.954 -19.460 1.00 80.94 278 PRO A CA 1
ATOM 2196 C C . PRO A 1 278 ? 10.646 -20.469 -19.267 1.00 80.94 278 PRO A C 1
ATOM 2198 O O . PRO A 1 278 ? 10.840 -20.955 -18.146 1.00 80.94 278 PRO A O 1
ATOM 2201 N N . PRO A 1 279 ? 10.312 -21.234 -20.322 1.00 75.56 279 PRO A N 1
ATOM 2202 C CA . PRO A 1 279 ? 10.187 -22.685 -20.214 1.00 75.56 279 PRO A CA 1
ATOM 2203 C C . PRO A 1 279 ? 11.492 -23.289 -19.692 1.00 75.56 279 PRO A C 1
ATOM 2205 O O . PRO A 1 279 ? 12.557 -22.882 -20.145 1.00 75.56 279 PRO A O 1
ATOM 2208 N N . VAL A 1 280 ? 11.453 -24.265 -18.783 1.00 70.12 280 VAL A N 1
ATOM 2209 C CA . VAL A 1 280 ? 12.661 -24.991 -18.348 1.00 70.12 280 VAL A CA 1
ATOM 2210 C C . VAL A 1 280 ? 12.731 -26.313 -19.086 1.00 70.12 280 VAL A C 1
ATOM 2212 O O . VAL A 1 280 ? 11.904 -27.191 -18.859 1.00 70.12 280 VAL A O 1
ATOM 2215 N N . ASN A 1 281 ? 13.741 -26.469 -19.937 1.00 68.12 281 ASN A N 1
ATOM 2216 C CA . ASN A 1 281 ? 14.057 -27.751 -20.551 1.00 68.12 281 ASN A CA 1
ATOM 2217 C C . ASN A 1 281 ? 15.316 -28.320 -19.901 1.00 68.12 281 ASN A C 1
ATOM 2219 O O . ASN A 1 281 ? 16.340 -27.651 -19.809 1.00 68.12 281 ASN A O 1
ATOM 2223 N N . VAL A 1 282 ? 15.236 -29.566 -19.442 1.00 64.31 282 VAL A N 1
ATOM 2224 C CA . VAL A 1 282 ? 16.342 -30.275 -18.792 1.00 64.31 282 VAL A CA 1
ATOM 2225 C C . VAL A 1 282 ? 16.707 -31.478 -19.647 1.00 64.31 282 VAL A C 1
ATOM 2227 O O . VAL A 1 282 ? 15.824 -32.192 -20.116 1.00 64.31 282 VAL A O 1
ATOM 2230 N N . TRP A 1 283 ? 18.000 -31.743 -19.823 1.00 58.34 283 TRP A N 1
ATOM 2231 C CA . TRP A 1 283 ? 18.461 -32.987 -20.434 1.00 58.34 283 TRP A CA 1
ATOM 2232 C C . TRP A 1 283 ? 19.539 -33.629 -19.570 1.00 58.34 283 TRP A C 1
ATOM 2234 O O . TRP A 1 283 ? 20.368 -32.948 -18.981 1.00 58.34 283 TRP A O 1
ATOM 2244 N N . ARG A 1 284 ? 19.513 -34.957 -19.452 1.00 60.38 284 ARG A N 1
ATOM 2245 C CA . ARG A 1 284 ? 20.501 -35.708 -18.667 1.00 60.38 284 ARG A CA 1
ATOM 2246 C C . ARG A 1 284 ? 21.641 -36.164 -19.575 1.00 60.38 284 ARG A C 1
ATOM 2248 O O . ARG A 1 284 ? 21.384 -36.687 -20.658 1.00 60.38 284 ARG A O 1
ATOM 2255 N N . GLN A 1 285 ? 22.888 -36.019 -19.121 1.00 56.78 285 GLN A N 1
ATOM 2256 C CA . GLN A 1 285 ? 24.070 -36.507 -19.833 1.00 56.78 285 GLN A CA 1
ATOM 2257 C C . GLN A 1 285 ? 24.851 -37.508 -18.963 1.00 56.78 285 GLN A C 1
ATOM 2259 O O . GLN A 1 285 ? 25.509 -37.130 -18.000 1.00 56.78 285 GLN A O 1
ATOM 2264 N N . GLY A 1 286 ? 24.828 -38.790 -19.344 1.00 52.66 286 GLY A N 1
ATOM 2265 C CA . GLY A 1 286 ? 25.619 -39.853 -18.706 1.00 52.66 286 GLY A CA 1
ATOM 2266 C C . GLY A 1 286 ? 24.993 -40.480 -17.450 1.00 52.66 286 GLY A C 1
ATOM 2267 O O . GLY A 1 286 ? 23.953 -40.048 -16.964 1.00 52.66 286 GLY A O 1
ATOM 2268 N N . ALA A 1 287 ? 25.636 -41.536 -16.936 1.00 54.50 287 ALA A N 1
ATOM 2269 C CA . ALA A 1 287 ? 25.121 -42.366 -15.838 1.00 54.50 287 ALA A CA 1
ATOM 2270 C C . ALA A 1 287 ? 25.243 -41.741 -14.429 1.00 54.50 287 ALA A C 1
ATOM 2272 O O . ALA A 1 287 ? 24.687 -42.297 -13.488 1.00 54.50 287 ALA A O 1
ATOM 2273 N N . TYR A 1 288 ? 25.961 -40.618 -14.267 1.00 48.06 288 TYR A N 1
ATOM 2274 C CA . TYR A 1 288 ? 26.319 -40.075 -12.943 1.00 48.06 288 TYR A CA 1
ATOM 2275 C C . TYR A 1 288 ? 26.263 -38.540 -12.784 1.00 48.06 288 TYR A C 1
ATOM 2277 O O . TYR A 1 288 ? 26.704 -38.041 -11.753 1.00 48.06 288 TYR A O 1
ATOM 2285 N N . ALA A 1 289 ? 25.712 -37.763 -13.726 1.00 52.16 289 ALA A N 1
ATOM 2286 C CA . ALA A 1 289 ? 25.520 -36.323 -13.498 1.00 52.16 289 ALA A CA 1
ATOM 2287 C C . ALA A 1 289 ? 24.327 -35.747 -14.277 1.00 52.16 289 ALA A C 1
ATOM 2289 O O . ALA A 1 289 ? 24.299 -35.746 -15.507 1.00 52.16 289 ALA A O 1
ATOM 2290 N N . GLU A 1 290 ? 23.347 -35.203 -13.557 1.00 53.03 290 GLU A N 1
ATOM 2291 C CA . GLU A 1 290 ? 22.329 -34.334 -14.146 1.00 53.03 290 GLU A CA 1
ATOM 2292 C C . GLU A 1 290 ? 22.981 -32.985 -14.485 1.00 53.03 290 GLU A C 1
ATOM 2294 O O . GLU A 1 290 ? 23.319 -32.211 -13.592 1.00 53.03 290 GLU A O 1
ATOM 2299 N N . ARG A 1 291 ? 23.198 -32.692 -15.772 1.00 56.22 291 ARG A N 1
ATOM 2300 C CA . ARG A 1 291 ? 23.505 -31.326 -16.215 1.00 56.22 291 ARG A CA 1
ATOM 2301 C C . ARG A 1 291 ? 22.209 -30.639 -16.606 1.00 56.22 291 ARG A C 1
ATOM 2303 O O . ARG A 1 291 ? 21.712 -30.838 -17.707 1.00 56.22 291 ARG A O 1
ATOM 2310 N N . VAL A 1 292 ? 21.660 -29.823 -15.714 1.00 57.97 292 VAL A N 1
ATOM 2311 C CA . VAL A 1 292 ? 20.546 -28.951 -16.089 1.00 57.97 292 VAL A CA 1
ATOM 2312 C C . VAL A 1 292 ? 21.094 -27.808 -16.935 1.00 57.97 292 VAL A C 1
ATOM 2314 O O . VAL A 1 292 ? 21.864 -26.993 -16.438 1.00 57.97 292 VAL A O 1
ATOM 2317 N N . HIS A 1 293 ? 20.707 -27.770 -18.208 1.00 63.03 293 HIS A N 1
ATOM 2318 C CA . HIS A 1 293 ? 20.987 -26.653 -19.105 1.00 63.03 293 HIS A CA 1
ATOM 2319 C C . HIS A 1 293 ? 19.755 -25.743 -19.162 1.00 63.03 293 HIS A C 1
ATOM 2321 O O . HIS A 1 293 ? 18.823 -26.054 -19.908 1.00 63.03 293 HIS A O 1
ATOM 2327 N N . PRO A 1 294 ? 19.672 -24.682 -18.339 1.00 68.31 294 PRO A N 1
ATOM 2328 C CA . PRO A 1 294 ? 18.492 -23.835 -18.303 1.00 68.31 294 PRO A CA 1
ATOM 2329 C C . PRO A 1 294 ? 18.319 -23.080 -19.623 1.00 68.31 294 PRO A C 1
ATOM 2331 O O . PRO A 1 294 ? 19.282 -22.676 -20.276 1.00 68.31 294 PRO A O 1
ATOM 2334 N N . THR A 1 295 ? 17.063 -22.836 -19.987 1.00 78.19 295 THR A N 1
ATOM 2335 C CA . THR A 1 295 ? 16.712 -21.935 -21.086 1.00 78.19 295 THR A CA 1
ATOM 2336 C C . THR A 1 295 ? 17.358 -20.573 -20.866 1.00 78.19 295 THR A C 1
ATOM 2338 O O . THR A 1 295 ? 17.185 -19.940 -19.820 1.00 78.19 295 THR A O 1
ATOM 2341 N N . GLN A 1 296 ? 18.105 -20.125 -21.869 1.00 85.81 296 GLN A N 1
ATOM 2342 C CA . GLN A 1 296 ? 18.730 -18.813 -21.878 1.00 85.81 296 GLN A CA 1
ATOM 2343 C C . GLN A 1 296 ? 17.708 -17.799 -22.365 1.00 85.81 296 GLN A C 1
ATOM 2345 O O . GLN A 1 296 ? 16.926 -18.079 -23.272 1.00 85.81 296 GLN A O 1
ATOM 2350 N N . TRP A 1 297 ? 17.709 -16.610 -21.785 1.00 89.19 297 TRP A N 1
ATOM 2351 C CA . TRP A 1 297 ? 16.730 -15.590 -22.123 1.00 89.19 297 TRP A CA 1
ATOM 2352 C C . TRP A 1 297 ? 17.322 -14.195 -22.032 1.00 89.19 297 TRP A C 1
ATOM 2354 O O . TRP A 1 297 ? 18.308 -13.942 -21.336 1.00 89.19 297 TRP A O 1
ATOM 2364 N N . ARG A 1 298 ? 16.692 -13.272 -22.748 1.00 92.56 298 ARG A N 1
ATOM 2365 C CA . ARG A 1 298 ? 16.985 -11.846 -22.715 1.00 92.56 298 ARG A CA 1
ATOM 2366 C C . ARG A 1 298 ? 15.680 -11.073 -22.814 1.00 92.56 298 ARG A C 1
ATOM 2368 O O . ARG A 1 298 ? 14.886 -11.312 -23.719 1.00 92.56 298 ARG A O 1
ATOM 2375 N N . ALA A 1 299 ? 15.499 -10.124 -21.910 1.00 94.50 299 ALA A N 1
ATOM 2376 C CA . ALA A 1 299 ? 14.414 -9.162 -21.918 1.00 94.50 299 ALA A CA 1
ATOM 2377 C C . ALA A 1 299 ? 14.999 -7.749 -21.935 1.00 94.50 299 ALA A C 1
ATOM 2379 O O . ALA A 1 299 ? 16.015 -7.468 -21.298 1.00 94.50 299 ALA A O 1
ATOM 2380 N N . GLN A 1 300 ? 14.377 -6.864 -22.700 1.00 96.19 300 GLN A N 1
ATOM 2381 C CA . GLN A 1 300 ? 14.780 -5.474 -22.833 1.00 96.19 300 GLN A CA 1
ATOM 2382 C C . GLN A 1 300 ? 13.558 -4.580 -22.761 1.00 96.19 300 GLN A C 1
ATOM 2384 O O . GLN A 1 300 ? 12.526 -4.910 -23.343 1.00 96.19 300 GLN A O 1
ATOM 2389 N N . ILE A 1 301 ? 13.716 -3.431 -22.118 1.00 97.38 301 ILE A N 1
ATOM 2390 C CA . ILE A 1 301 ? 12.761 -2.329 -22.170 1.00 97.38 301 ILE A CA 1
ATOM 2391 C C . ILE A 1 301 ? 13.484 -1.108 -22.688 1.00 97.38 301 ILE A C 1
ATOM 2393 O O . ILE A 1 301 ? 14.591 -0.814 -22.240 1.00 97.38 301 ILE A O 1
ATOM 2397 N N . ASP A 1 302 ? 12.847 -0.405 -23.608 1.00 97.69 302 ASP A N 1
ATOM 2398 C CA . ASP A 1 302 ? 13.322 0.856 -24.137 1.00 97.69 302 ASP A CA 1
ATOM 2399 C C . ASP A 1 302 ? 12.391 1.999 -23.721 1.00 97.69 302 ASP A C 1
ATOM 2401 O O . ASP A 1 302 ? 11.192 1.985 -24.014 1.00 97.69 302 ASP A O 1
ATOM 2405 N N . TYR A 1 303 ? 12.961 2.977 -23.020 1.00 97.38 303 TYR A N 1
ATOM 2406 C CA . TYR A 1 303 ? 12.292 4.201 -22.605 1.00 97.38 303 TYR A CA 1
ATOM 2407 C C . TYR A 1 303 ? 12.602 5.301 -23.619 1.00 97.38 303 TYR A C 1
ATOM 2409 O O . TYR A 1 303 ? 13.675 5.905 -23.568 1.00 97.38 303 TYR A O 1
ATOM 2417 N N . PHE A 1 304 ? 11.654 5.580 -24.517 1.00 95.31 304 PHE A N 1
ATOM 2418 C CA . PHE A 1 304 ? 11.681 6.723 -25.443 1.00 95.31 304 PHE A CA 1
ATOM 2419 C C . PHE A 1 304 ? 12.924 6.806 -26.356 1.00 95.31 304 PHE A C 1
ATOM 2421 O O . PHE A 1 304 ? 13.282 7.898 -26.794 1.00 95.31 304 PHE A O 1
ATOM 2428 N N . ASN A 1 305 ? 13.612 5.695 -26.638 1.00 92.12 305 ASN A N 1
ATOM 2429 C CA . ASN A 1 305 ? 14.939 5.642 -27.272 1.00 92.12 305 ASN A CA 1
ATOM 2430 C C . ASN A 1 305 ? 16.039 6.412 -26.513 1.00 92.12 305 ASN A C 1
ATOM 2432 O O . ASN A 1 305 ? 17.070 6.765 -27.087 1.00 92.12 305 ASN A O 1
ATOM 2436 N N . VAL A 1 306 ? 15.824 6.690 -25.225 1.00 94.56 306 VAL A N 1
ATOM 2437 C CA . VAL A 1 306 ? 16.769 7.385 -24.341 1.00 94.56 306 VAL A CA 1
ATOM 2438 C C . VAL A 1 306 ? 17.558 6.388 -23.499 1.00 94.56 306 VAL A C 1
ATOM 2440 O O . VAL A 1 306 ? 18.777 6.494 -23.389 1.00 94.56 306 VAL A O 1
ATOM 2443 N N . LEU A 1 307 ? 16.873 5.415 -22.897 1.00 96.19 307 LEU A N 1
ATOM 2444 C CA . LEU A 1 307 ? 17.486 4.387 -22.060 1.00 96.19 307 LEU A CA 1
ATOM 2445 C C . LEU A 1 307 ? 16.936 3.016 -22.438 1.00 96.19 307 LEU A C 1
ATOM 2447 O O . LEU A 1 307 ? 15.729 2.803 -22.389 1.00 96.19 307 LEU A O 1
ATOM 2451 N N . THR A 1 308 ? 17.825 2.058 -22.695 1.00 96.44 308 THR A N 1
ATOM 2452 C CA . THR A 1 308 ? 17.456 0.643 -22.767 1.00 96.44 308 THR A CA 1
ATOM 2453 C C . THR A 1 308 ? 17.928 -0.078 -21.504 1.00 96.44 308 THR A C 1
ATOM 2455 O O . THR A 1 308 ? 19.119 -0.087 -21.189 1.00 96.44 308 THR A O 1
ATOM 2458 N N . VAL A 1 309 ? 17.003 -0.709 -20.785 1.00 95.69 309 VAL A N 1
ATOM 2459 C CA . VAL A 1 309 ? 17.295 -1.620 -19.670 1.00 95.69 309 VAL A CA 1
ATOM 2460 C C . VAL A 1 309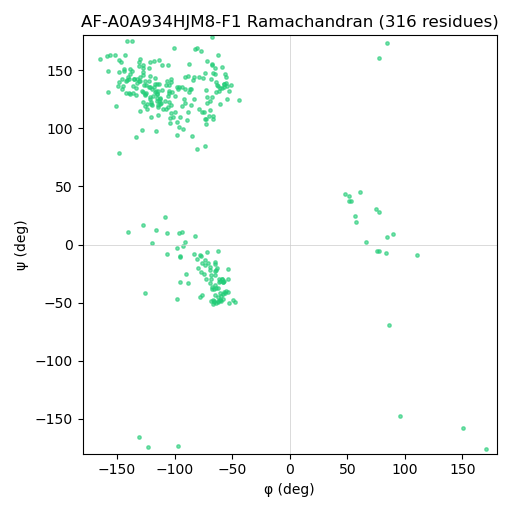 ? 17.268 -3.046 -20.196 1.00 95.69 309 VAL A C 1
ATOM 2462 O O . VAL A 1 309 ? 16.358 -3.413 -20.934 1.00 95.69 309 VAL A O 1
ATOM 2465 N N . ILE A 1 310 ? 18.266 -3.847 -19.828 1.00 94.38 310 ILE A N 1
ATOM 2466 C CA . ILE A 1 310 ? 18.423 -5.226 -20.293 1.00 94.38 310 ILE A CA 1
ATOM 2467 C C . ILE A 1 310 ? 18.576 -6.133 -19.078 1.00 94.38 310 ILE A C 1
ATOM 2469 O O . ILE A 1 310 ? 19.417 -5.870 -18.223 1.00 94.38 310 ILE A O 1
ATOM 2473 N N . GLU A 1 311 ? 17.810 -7.217 -19.051 1.00 92.50 311 GLU A N 1
ATOM 2474 C CA . GLU A 1 311 ? 18.032 -8.357 -18.164 1.00 92.50 311 GLU A CA 1
ATOM 2475 C C . GLU A 1 311 ? 18.229 -9.611 -19.012 1.00 92.50 311 GLU A C 1
ATOM 2477 O O . GLU A 1 311 ? 17.631 -9.764 -20.082 1.00 92.50 311 GLU A O 1
ATOM 2482 N N . SER A 1 312 ? 19.081 -10.524 -18.559 1.00 89.12 312 SER A N 1
ATOM 2483 C CA . SER A 1 312 ? 19.298 -11.783 -19.268 1.00 89.12 312 SER A CA 1
ATOM 2484 C C . SER A 1 312 ? 19.852 -12.868 -18.365 1.00 89.12 312 SER A C 1
ATOM 2486 O O . SER A 1 312 ? 20.659 -12.588 -17.481 1.00 89.12 312 SER A O 1
ATOM 2488 N N . CYS A 1 313 ? 19.509 -14.113 -18.676 1.00 84.50 313 CYS A N 1
ATOM 2489 C CA . CYS A 1 313 ? 20.198 -15.294 -18.181 1.00 84.50 313 CYS A CA 1
ATOM 2490 C C . CYS A 1 313 ? 20.868 -15.988 -19.363 1.00 84.50 313 CYS A C 1
ATOM 2492 O O . CYS A 1 313 ? 20.216 -16.319 -20.353 1.00 84.50 313 CYS A O 1
ATOM 2494 N N . GLN A 1 314 ? 22.176 -16.183 -19.264 1.00 79.75 314 GLN A N 1
ATOM 2495 C CA . GLN A 1 314 ? 22.969 -16.903 -20.249 1.00 79.75 314 GLN A CA 1
ATOM 2496 C C . GLN A 1 314 ? 23.806 -17.938 -19.512 1.00 79.75 314 GLN A C 1
ATOM 2498 O O . GLN A 1 314 ? 24.272 -17.685 -18.396 1.00 79.75 314 GLN A O 1
ATOM 2503 N N . GLU A 1 315 ? 24.005 -19.098 -20.132 1.00 69.62 315 GLU A N 1
ATOM 2504 C CA . GLU A 1 315 ? 24.982 -20.045 -19.614 1.00 69.62 315 GLU A CA 1
ATOM 2505 C C . GLU A 1 315 ? 26.368 -19.413 -19.710 1.00 69.62 315 GLU A C 1
ATOM 2507 O O . GLU A 1 315 ? 26.759 -18.878 -20.749 1.00 69.62 315 GLU A O 1
ATOM 2512 N N . LYS A 1 316 ? 27.126 -19.473 -18.615 1.00 61.91 316 LYS A N 1
ATOM 2513 C CA . LYS A 1 316 ? 28.553 -19.178 -18.675 1.00 61.91 316 LYS A CA 1
ATOM 2514 C C . LYS A 1 316 ? 29.211 -20.375 -19.348 1.00 61.91 316 LYS A C 1
ATOM 2516 O O . LYS A 1 316 ? 29.268 -21.448 -18.750 1.00 61.91 316 LYS A O 1
ATOM 2521 N N . THR A 1 317 ? 29.652 -20.206 -20.590 1.00 52.19 317 THR A N 1
ATOM 2522 C CA . THR A 1 317 ? 30.531 -21.181 -21.242 1.00 52.19 317 THR A CA 1
ATOM 2523 C C . THR A 1 317 ? 31.731 -21.435 -20.314 1.00 52.19 317 THR A C 1
ATOM 2525 O O . THR A 1 317 ? 32.259 -20.450 -19.788 1.00 52.19 317 THR A O 1
ATOM 2528 N N . PRO A 1 318 ? 32.113 -22.701 -20.048 1.00 48.31 318 PRO A N 1
ATOM 2529 C CA . PRO A 1 318 ? 33.274 -23.023 -19.220 1.00 48.31 318 PRO A CA 1
ATOM 2530 C C . PRO A 1 318 ? 34.566 -22.357 -19.693 1.00 48.31 318 PRO A C 1
ATOM 2532 O O . PRO A 1 318 ? 34.734 -22.220 -20.930 1.00 48.31 318 PRO A O 1
#

Foldseek 3Di:
DDDDDPPDDDDDDDAQDWDKDAPDDDPPPQAAHQEIEIETHHDAKDKDKDKFASSPDPCVVVQRIKIWMWIWHYDQQKIKIKIAQIDTHLVSHDQKHWYKYKYAQFDPPKDKWKDKPNHTDDWDWDADPVRRTIMTGDDMDGNGIMMIMMIGDPGGGGHDDQCLLVSLLVLLVPFPFDPVLSVVCNVCVVVCLVPVLVCQVVVVRHDLVSNQVNCCSSQVWDWDWDDDPPDDIWIKTAGQPQPQLKKKKKKKFDDDPNDTPDMDIDIGRGDHIDTDGPDFDFDQDDDPDGDRDGIKMKMWMDDNVRDIDIDIDDDDDD

pLDDT: mean 91.18, std 10.88, range [48.06, 98.81]

Solvent-accessible surface area (backbone atoms only — not comparable to full-atom values): 18078 Å² total; per-residue (Å²): 120,87,88,76,56,94,89,56,75,96,77,81,79,55,65,17,37,66,46,80,41,62,72,94,66,67,92,87,68,47,72,57,64,48,42,39,42,35,36,35,32,54,82,31,61,36,76,40,74,49,74,47,41,72,74,75,76,69,53,56,80,79,59,48,29,25,39,32,44,36,39,37,44,52,68,60,27,35,39,40,38,33,38,45,40,52,42,72,40,62,86,55,44,50,72,52,29,45,41,32,39,38,35,32,41,39,44,84,84,49,44,80,46,41,24,48,74,84,41,77,51,81,65,48,75,49,68,43,79,88,79,33,27,43,34,38,32,77,41,79,39,41,60,75,40,27,41,41,39,38,41,34,39,100,50,71,25,64,40,85,78,88,56,56,68,62,51,50,51,55,50,53,74,73,51,90,56,59,68,69,57,46,53,48,54,64,75,40,44,71,55,36,64,76,38,65,72,70,47,53,85,53,46,84,69,43,55,70,70,58,44,48,52,50,49,20,57,62,58,40,30,52,75,51,72,46,86,52,98,83,69,61,50,44,32,40,36,34,14,75,71,54,52,72,67,28,31,30,40,38,38,39,38,34,71,56,97,86,39,80,76,45,73,51,73,51,72,47,59,39,53,52,69,46,80,45,68,66,70,78,54,72,56,76,56,76,98,84,45,82,50,75,54,69,44,27,35,40,41,37,38,32,47,75,88,65,47,76,52,75,52,70,47,71,81,79,79,131

Secondary structure (DSSP, 8-state):
-----TT-----PPTT-EEEE-----TT--SPPSEEEEEEE-SS-EEEEEEE--SSSSGGGGT--EEEEEEEEE-SSEEEEEEPPPEE-GGGS-SEEEEEEEEESB-TT-EEEEEETTEEE--EEEEETTTTEEEEEEEEEETT--EEEEEE-SS--B-----HHHHHHHHHHHS---HHHHHHHHHTHHHHHH-GGGGTTTGGGS-HHHHHHHHHHHH-EEEEEE--TTSPPEEEEEETT--TTEEEEEEEEEEETTEEEEEEEEEEEPPSEEEE---------SSS-----PPEEEEEEEETTTEEEEEEE-----

Sequence (318 aa):
AIYGKLADIPLFAKAGAIVPLGPKVGWGGVNNPEELHIHVFAGADNTFTLYEDDGESTHYRDGQYCQTVFAQTWLGNRLEFTAAPPTGDTHLIPAERDLHLYIHGVKASAQLSAAVNGKKIAADTFYDSETETFIVSGIQLGITSGLQIVLYSESDLRFHRSRKRETLLHMLRFFKLHNGVRNRLAAELDILLNDPAYLAPYIITMTQSQARALFEIVCEAGLHYVSDTQHPALMILWNNNEDERISYRYSDIYLHFGNVQMSNYASGVLPRFVAHIPPVNVWRQGAYAERVHPTQWRAQIDYFNVLTVIESCQEKTP

Radius of gyration: 26.91 Å; Cα contacts (8 Å, |Δi|>4): 635; chains: 1; bounding box: 58×64×66 Å